Protein AF-A0A3B5QP78-F1 (afdb_monomer)

Structure (mmCIF, N/CA/C/O backbone):
data_AF-A0A3B5QP78-F1
#
_entry.id   AF-A0A3B5QP78-F1
#
loop_
_atom_site.group_PDB
_atom_site.id
_atom_site.type_symbol
_atom_site.label_atom_id
_atom_site.label_alt_id
_atom_site.label_comp_id
_atom_site.label_asym_id
_atom_site.label_entity_id
_atom_site.label_seq_id
_atom_site.pdbx_PDB_ins_code
_atom_site.Cartn_x
_atom_site.Cartn_y
_atom_site.Cartn_z
_atom_site.occupancy
_atom_site.B_iso_or_equiv
_atom_site.auth_seq_id
_atom_site.auth_comp_id
_atom_site.auth_asym_id
_atom_site.auth_atom_id
_atom_site.pdbx_PDB_model_num
ATOM 1 N N . GLY A 1 1 ? 15.811 27.101 -53.987 1.00 40.03 1 GLY A N 1
ATOM 2 C CA . GLY A 1 1 ? 16.918 26.247 -53.523 1.00 40.03 1 GLY A CA 1
ATOM 3 C C . GLY A 1 1 ? 16.370 25.206 -52.577 1.00 40.03 1 GLY A C 1
ATOM 4 O O . GLY A 1 1 ? 15.848 25.582 -51.540 1.00 40.03 1 GLY A O 1
ATOM 5 N N . LYS A 1 2 ? 16.426 23.925 -52.947 1.00 39.91 2 LYS A N 1
ATOM 6 C CA . LYS A 1 2 ? 16.170 22.815 -52.022 1.00 39.91 2 LYS A CA 1
ATOM 7 C C . LYS A 1 2 ? 17.527 22.421 -51.439 1.00 39.91 2 LYS A C 1
ATOM 9 O O . LYS A 1 2 ? 18.407 22.048 -52.212 1.00 39.91 2 LYS A O 1
ATOM 14 N N . ARG A 1 3 ? 17.731 22.567 -50.126 1.00 39.75 3 ARG A N 1
ATOM 15 C CA . ARG A 1 3 ? 18.916 22.001 -49.464 1.00 39.75 3 ARG A CA 1
ATOM 16 C C . ARG A 1 3 ? 18.783 20.479 -49.568 1.00 39.75 3 ARG A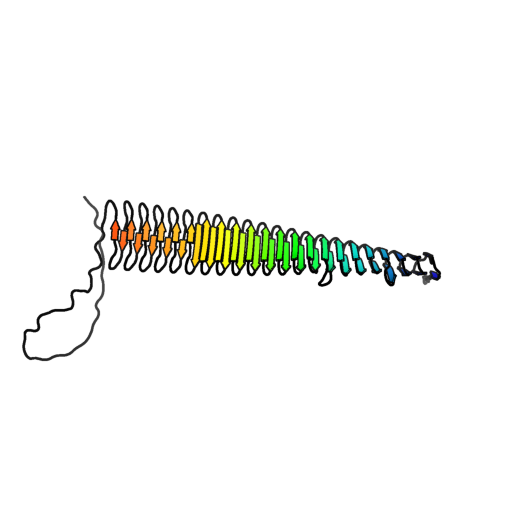 C 1
ATOM 18 O O . ARG A 1 3 ? 17.801 19.929 -49.084 1.00 39.75 3 ARG A O 1
ATOM 25 N N . ARG A 1 4 ? 19.699 19.823 -50.287 1.00 43.62 4 ARG A N 1
ATOM 26 C CA . ARG A 1 4 ? 19.844 18.365 -50.235 1.00 43.62 4 ARG A CA 1
ATOM 27 C C . ARG A 1 4 ? 20.640 18.067 -48.973 1.00 43.62 4 ARG A C 1
ATOM 29 O O . ARG A 1 4 ? 21.812 18.422 -48.917 1.00 43.62 4 ARG A O 1
ATOM 36 N N . THR A 1 5 ? 20.003 17.475 -47.974 1.00 42.06 5 THR A N 1
ATOM 37 C CA . THR A 1 5 ? 20.728 16.831 -46.879 1.00 42.06 5 THR A CA 1
ATOM 38 C C . THR A 1 5 ? 21.418 15.603 -47.474 1.00 42.06 5 THR A C 1
ATOM 40 O O . THR A 1 5 ? 20.754 14.758 -48.073 1.00 42.06 5 THR A O 1
ATOM 43 N N . ILE A 1 6 ? 22.749 15.565 -47.425 1.00 48.78 6 ILE A N 1
ATOM 44 C CA . ILE A 1 6 ? 23.546 14.392 -47.798 1.00 48.78 6 ILE A CA 1
ATOM 45 C C . ILE A 1 6 ? 23.700 13.581 -46.513 1.00 48.78 6 ILE A C 1
ATOM 47 O O . ILE A 1 6 ? 24.383 14.036 -45.601 1.00 48.78 6 ILE A O 1
ATOM 51 N N . PHE A 1 7 ? 23.053 12.421 -46.432 1.00 48.81 7 PHE A N 1
ATOM 52 C CA . PHE A 1 7 ? 23.310 11.446 -45.373 1.00 48.81 7 PHE A CA 1
ATOM 53 C C . PHE A 1 7 ? 24.585 10.683 -45.749 1.00 48.81 7 PHE A C 1
ATOM 55 O O . PHE A 1 7 ? 24.628 10.042 -46.802 1.00 48.81 7 PHE A O 1
ATOM 62 N N . ILE A 1 8 ? 25.654 10.827 -44.959 1.00 55.91 8 ILE A N 1
ATOM 63 C CA . ILE A 1 8 ? 26.902 10.080 -45.160 1.00 55.91 8 ILE A CA 1
ATOM 64 C C . ILE A 1 8 ? 26.922 8.921 -44.162 1.00 55.91 8 ILE A C 1
ATOM 66 O O . ILE A 1 8 ? 27.290 9.104 -43.002 1.00 55.91 8 ILE A O 1
ATOM 70 N N . TYR A 1 9 ? 26.530 7.740 -44.637 1.00 56.22 9 TYR A N 1
ATOM 71 C CA . TYR A 1 9 ? 26.600 6.487 -43.888 1.00 56.22 9 TYR A CA 1
ATOM 72 C C . TYR A 1 9 ? 28.054 6.023 -43.774 1.00 56.22 9 TYR A C 1
ATOM 74 O O . TYR A 1 9 ? 28.729 5.858 -44.793 1.00 56.22 9 TYR A O 1
ATOM 82 N N . HIS A 1 10 ? 28.529 5.801 -42.549 1.00 67.69 10 HIS A N 1
ATOM 83 C CA . HIS A 1 10 ? 29.855 5.237 -42.291 1.00 67.69 10 HIS A CA 1
ATOM 84 C C . HIS A 1 10 ? 29.685 3.899 -41.575 1.00 67.69 10 HIS A C 1
ATOM 86 O O . HIS A 1 10 ? 29.232 3.864 -40.435 1.00 67.69 10 HIS A O 1
ATOM 92 N N . SER A 1 11 ? 30.039 2.806 -42.255 1.00 68.19 11 SER A N 1
ATOM 93 C CA . SER A 1 11 ? 30.000 1.454 -41.695 1.00 68.19 11 SER A CA 1
ATOM 94 C C . SER A 1 11 ? 31.406 0.862 -41.636 1.00 68.19 11 SER A C 1
ATOM 96 O O . SER A 1 11 ? 32.162 0.994 -42.603 1.00 68.19 11 SER A O 1
ATOM 98 N N . SER A 1 12 ? 31.768 0.232 -40.516 1.00 71.44 12 SER A N 1
ATOM 99 C CA . SER A 1 12 ? 33.025 -0.509 -40.380 1.00 71.44 12 SER A CA 1
ATOM 100 C C . SER A 1 12 ? 32.789 -1.931 -39.875 1.00 71.44 12 SER A C 1
ATOM 102 O O . SER A 1 12 ? 31.994 -2.170 -38.970 1.00 71.44 12 SER A O 1
ATOM 104 N N . THR A 1 13 ? 33.494 -2.882 -40.489 1.00 63.72 13 THR A N 1
ATOM 105 C CA . THR A 1 13 ? 33.443 -4.307 -40.145 1.00 63.72 13 THR A CA 1
ATOM 106 C C . THR A 1 13 ? 34.856 -4.821 -39.890 1.00 63.72 13 THR A C 1
ATOM 108 O O . THR A 1 13 ? 35.711 -4.698 -40.771 1.00 63.72 13 THR A O 1
ATOM 111 N N . GLY A 1 14 ? 35.116 -5.405 -38.724 1.00 57.19 14 GLY A N 1
ATOM 112 C CA . GLY A 1 14 ? 36.434 -5.933 -38.355 1.00 57.19 14 GLY A CA 1
ATOM 113 C C . GLY A 1 14 ? 36.537 -6.197 -36.857 1.00 57.19 14 GLY A C 1
ATOM 114 O O . GLY A 1 14 ? 35.663 -5.771 -36.118 1.00 57.19 14 GLY A O 1
ATOM 115 N N . ASN A 1 15 ? 37.587 -6.890 -36.406 1.00 63.31 15 ASN A N 1
ATOM 116 C CA . ASN A 1 15 ? 37.728 -7.277 -34.995 1.00 63.31 15 ASN A CA 1
ATOM 117 C C . ASN A 1 15 ? 37.599 -6.075 -34.034 1.00 63.31 15 ASN A C 1
ATOM 119 O O . ASN A 1 15 ? 36.910 -6.197 -33.032 1.00 63.31 15 ASN A O 1
ATOM 123 N N . ASP A 1 16 ? 38.121 -4.910 -34.440 1.00 70.00 16 ASP A N 1
ATOM 124 C CA . ASP A 1 16 ? 38.108 -3.655 -33.672 1.00 70.00 16 ASP A CA 1
ATOM 125 C C . ASP A 1 16 ? 37.410 -2.542 -34.494 1.00 70.00 16 ASP A C 1
ATOM 127 O O . ASP A 1 16 ? 37.963 -1.473 -34.777 1.00 70.00 16 ASP A O 1
ATOM 131 N N . GLY A 1 17 ? 36.225 -2.844 -35.037 1.00 63.88 17 GLY A N 1
ATOM 132 C CA . GLY A 1 17 ? 35.497 -1.942 -35.931 1.00 63.88 17 GLY A CA 1
ATOM 133 C C . GLY A 1 17 ? 35.077 -0.639 -35.240 1.00 63.88 17 GLY A C 1
ATOM 134 O O . GLY A 1 17 ? 34.250 -0.659 -34.337 1.00 63.88 17 GLY A O 1
ATOM 135 N N . SER A 1 18 ? 35.585 0.509 -35.704 1.00 74.44 18 SER A N 1
ATOM 136 C CA . SER A 1 18 ? 35.134 1.841 -35.267 1.00 74.44 18 SER A CA 1
ATOM 137 C C . SER A 1 18 ? 34.486 2.619 -36.414 1.00 74.44 18 SER A C 1
ATOM 139 O O . SER A 1 18 ? 35.007 2.616 -37.532 1.00 74.44 18 SER A O 1
ATOM 141 N N . SER A 1 19 ? 33.339 3.257 -36.179 1.00 74.88 19 SER A N 1
ATOM 142 C CA . SER A 1 19 ? 32.654 4.103 -37.165 1.00 74.88 19 SER A CA 1
ATOM 143 C C . SER A 1 19 ? 32.319 5.471 -36.572 1.00 74.88 19 SER A C 1
ATOM 145 O O . SER A 1 19 ? 31.668 5.551 -35.532 1.00 74.88 19 SER A O 1
ATOM 147 N N . THR A 1 20 ? 32.711 6.546 -37.255 1.00 72.38 20 THR A N 1
ATOM 148 C CA . THR A 1 20 ? 32.370 7.929 -36.891 1.00 72.38 20 THR A CA 1
ATOM 149 C C . THR A 1 20 ? 31.592 8.583 -38.031 1.00 72.38 20 THR A C 1
ATOM 151 O O . THR A 1 20 ? 32.047 8.599 -39.173 1.00 72.38 20 THR A O 1
ATOM 154 N N . GLY A 1 21 ? 30.399 9.103 -37.751 1.00 62.41 21 GLY A N 1
ATOM 155 C CA . GLY A 1 21 ? 29.532 9.701 -38.770 1.00 62.41 21 GLY A CA 1
ATOM 156 C C . GLY A 1 21 ? 28.142 10.001 -38.225 1.00 62.41 21 GLY A C 1
ATOM 157 O O . GLY A 1 21 ? 27.799 9.515 -37.162 1.00 62.41 21 GLY A O 1
ATOM 158 N N . ASN A 1 22 ? 27.337 10.803 -38.931 1.00 69.25 22 ASN A N 1
ATOM 159 C CA . ASN A 1 22 ? 25.988 11.140 -38.458 1.00 69.25 22 ASN A CA 1
ATOM 160 C C . ASN A 1 22 ? 25.137 9.878 -38.219 1.00 69.25 22 ASN A C 1
ATOM 162 O O . ASN A 1 22 ? 24.454 9.818 -37.206 1.00 69.25 22 ASN A O 1
ATOM 166 N N . ASP A 1 23 ? 25.306 8.871 -39.086 1.00 74.44 23 ASP A N 1
ATOM 167 C CA . ASP A 1 23 ? 24.673 7.552 -39.009 1.00 74.44 23 ASP A CA 1
ATOM 168 C C . ASP A 1 23 ? 25.810 6.500 -39.030 1.00 74.44 23 ASP A C 1
ATOM 170 O O . ASP A 1 23 ? 26.213 5.999 -40.090 1.00 74.44 23 ASP A O 1
ATOM 174 N N . GLY A 1 24 ? 26.447 6.288 -37.876 1.00 69.25 24 GLY A N 1
ATOM 175 C CA . GLY A 1 24 ? 27.631 5.434 -37.730 1.00 69.25 24 GLY A CA 1
ATOM 176 C C . GLY A 1 24 ? 27.249 4.015 -37.316 1.00 69.25 24 GLY A C 1
ATOM 177 O O . GLY A 1 24 ? 26.581 3.848 -36.301 1.00 69.25 24 GLY A O 1
ATOM 178 N N . SER A 1 25 ? 27.687 2.997 -38.063 1.00 76.25 25 SER A N 1
ATOM 179 C CA . SER A 1 25 ? 27.471 1.587 -37.710 1.00 76.25 25 SER A CA 1
ATOM 180 C C . SER A 1 25 ? 28.781 0.801 -37.642 1.00 76.25 25 SER A C 1
ATOM 182 O O . SER A 1 25 ? 29.560 0.792 -38.596 1.00 76.25 25 SER A O 1
ATOM 184 N N . SER A 1 26 ? 29.016 0.100 -36.536 1.00 76.06 26 SER A N 1
ATOM 185 C CA . SER A 1 26 ? 30.202 -0.744 -36.355 1.00 76.06 26 SER A CA 1
ATOM 186 C C . SER A 1 26 ? 29.816 -2.184 -36.035 1.00 76.06 26 SER A C 1
ATOM 188 O O . SER A 1 26 ? 28.921 -2.433 -35.230 1.00 76.06 26 SER A O 1
ATOM 190 N N . THR A 1 27 ? 30.477 -3.141 -36.688 1.00 74.00 27 THR A N 1
ATOM 191 C CA . THR A 1 27 ? 30.303 -4.578 -36.433 1.00 74.00 27 THR A CA 1
ATOM 192 C C . THR A 1 27 ? 31.663 -5.234 -36.209 1.00 74.00 27 THR A C 1
ATOM 194 O O . THR A 1 27 ? 32.515 -5.219 -37.101 1.00 74.00 27 THR A O 1
ATOM 197 N N . GLY A 1 28 ? 31.892 -5.808 -35.031 1.00 63.62 28 GLY A N 1
ATOM 198 C CA . GLY A 1 28 ? 33.213 -6.312 -34.645 1.00 63.62 28 GLY A CA 1
ATOM 199 C C . GLY A 1 28 ? 33.219 -7.063 -33.326 1.00 63.62 28 GLY A C 1
ATOM 200 O O . GLY A 1 28 ? 32.178 -7.171 -32.705 1.00 63.62 28 GLY A O 1
ATOM 201 N N . ASN A 1 29 ? 34.366 -7.580 -32.886 1.00 67.56 29 ASN A N 1
ATOM 202 C CA . ASN A 1 29 ? 34.470 -8.083 -31.514 1.00 67.56 29 ASN A CA 1
ATOM 203 C C . ASN A 1 29 ? 34.361 -6.900 -30.538 1.00 67.56 29 ASN A C 1
ATOM 205 O O . ASN A 1 29 ? 33.521 -6.948 -29.651 1.00 67.56 29 ASN A O 1
ATOM 209 N N . ASP A 1 30 ? 35.078 -5.807 -30.822 1.00 71.44 30 ASP A N 1
ATOM 210 C CA . ASP A 1 30 ? 35.073 -4.555 -30.056 1.00 71.44 30 ASP A CA 1
ATOM 211 C C . ASP A 1 30 ? 34.477 -3.430 -30.927 1.00 71.44 30 ASP A C 1
ATOM 213 O O . ASP A 1 30 ? 35.181 -2.577 -31.479 1.00 71.44 30 ASP A O 1
ATOM 217 N N . GLY A 1 31 ? 33.164 -3.486 -31.162 1.00 69.94 31 GLY A N 1
ATOM 218 C CA . GLY A 1 31 ? 32.466 -2.546 -32.042 1.00 69.94 31 GLY A CA 1
ATOM 219 C C . GLY A 1 31 ? 32.224 -1.195 -31.365 1.00 69.94 31 GLY A C 1
ATOM 220 O O . GLY A 1 31 ? 31.542 -1.136 -30.343 1.00 69.94 31 GLY A O 1
ATOM 221 N N . SER A 1 32 ? 32.710 -0.092 -31.946 1.00 77.31 32 SER A N 1
ATOM 222 C CA . SER A 1 32 ? 32.445 1.267 -31.453 1.00 77.31 32 SER A CA 1
ATOM 223 C C . SER A 1 32 ? 31.857 2.197 -32.519 1.00 77.31 32 SER A C 1
ATOM 225 O O . SER A 1 32 ? 32.469 2.454 -33.559 1.00 77.31 32 SER A O 1
ATOM 227 N N . SER A 1 33 ? 30.686 2.776 -32.250 1.00 76.94 33 SER A N 1
ATOM 228 C CA . SER A 1 33 ? 30.060 3.770 -33.130 1.00 76.94 33 SER A CA 1
ATOM 229 C C . SER A 1 33 ? 29.860 5.108 -32.424 1.00 76.94 33 SER A C 1
ATOM 231 O O . SER A 1 33 ? 29.250 5.157 -31.356 1.00 76.94 33 SER A O 1
ATOM 233 N N . THR A 1 34 ? 30.296 6.203 -33.047 1.00 74.81 34 THR A N 1
ATOM 234 C CA . THR A 1 34 ? 30.027 7.570 -32.578 1.00 74.81 34 THR A CA 1
ATOM 235 C C . THR A 1 34 ? 29.300 8.362 -33.661 1.00 74.81 34 THR A C 1
ATOM 237 O O . THR A 1 34 ? 29.821 8.520 -34.770 1.00 74.81 34 THR A O 1
ATOM 240 N N . GLY A 1 35 ? 28.112 8.878 -33.353 1.00 67.38 35 GLY A N 1
ATOM 241 C CA . GLY A 1 35 ? 27.267 9.547 -34.340 1.00 67.38 35 GLY A CA 1
ATOM 242 C C . GLY A 1 35 ? 26.057 10.247 -33.752 1.00 67.38 35 GLY A C 1
ATOM 243 O O . GLY A 1 35 ? 25.909 10.284 -32.544 1.00 67.38 35 GLY A O 1
ATOM 244 N N . ASN A 1 36 ? 25.196 10.827 -34.585 1.00 71.38 36 ASN A N 1
ATOM 245 C CA . ASN A 1 36 ? 23.891 11.285 -34.106 1.00 71.38 36 ASN A CA 1
ATOM 246 C C . ASN A 1 36 ? 22.982 10.062 -33.888 1.00 71.38 36 ASN A C 1
ATOM 248 O O . ASN A 1 36 ? 22.375 9.963 -32.830 1.00 71.38 36 ASN A O 1
ATOM 252 N N . ASP A 1 37 ? 23.052 9.098 -34.813 1.00 74.94 37 ASP A N 1
ATOM 253 C CA . ASP A 1 37 ? 22.422 7.778 -34.752 1.00 74.94 37 ASP A CA 1
ATOM 254 C C . ASP A 1 37 ? 23.548 6.721 -34.790 1.00 74.94 37 ASP A C 1
ATOM 256 O O . ASP A 1 37 ? 24.054 6.348 -35.854 1.00 74.94 37 ASP A O 1
ATOM 260 N N . GLY A 1 38 ? 24.043 6.320 -33.618 1.00 72.94 38 GLY A N 1
ATOM 261 C CA . GLY A 1 38 ? 25.174 5.396 -33.484 1.00 72.94 38 GLY A CA 1
ATOM 262 C C . GLY A 1 38 ? 24.702 3.978 -33.181 1.00 72.94 38 GLY A C 1
ATOM 263 O O . GLY A 1 38 ? 23.996 3.780 -32.197 1.00 72.94 38 GLY A O 1
ATOM 264 N N . SER A 1 39 ? 25.115 2.986 -33.974 1.00 78.00 39 SER A N 1
ATOM 265 C CA . SER A 1 39 ? 24.838 1.571 -33.706 1.00 78.00 39 SER A CA 1
ATOM 266 C C . SER A 1 39 ? 26.108 0.718 -33.677 1.00 78.00 39 SER A C 1
ATOM 268 O O . SER A 1 39 ? 26.883 0.695 -34.639 1.00 78.00 39 SER A O 1
ATOM 270 N N . SER A 1 40 ? 26.316 -0.025 -32.593 1.00 76.38 40 SER A N 1
ATOM 271 C CA . SER A 1 40 ? 27.395 -1.005 -32.488 1.00 76.38 40 SER A CA 1
ATOM 272 C C . SER A 1 40 ? 26.852 -2.398 -32.194 1.00 76.38 40 SER A C 1
ATOM 274 O O . SER A 1 40 ? 25.981 -2.596 -31.350 1.00 76.38 40 SER A O 1
ATOM 276 N N . THR A 1 41 ? 27.371 -3.392 -32.906 1.00 74.38 41 THR A N 1
ATOM 277 C CA . THR A 1 41 ? 27.059 -4.801 -32.653 1.00 74.38 41 THR A CA 1
ATOM 278 C C . THR A 1 41 ? 28.360 -5.571 -32.553 1.00 74.38 41 THR A C 1
ATOM 280 O O . THR A 1 41 ? 29.169 -5.552 -33.484 1.00 74.38 41 THR A O 1
ATOM 283 N N . GLY A 1 42 ? 28.568 -6.252 -31.435 1.00 63.53 42 GLY A N 1
ATOM 284 C CA . GLY A 1 42 ? 29.797 -6.990 -31.221 1.00 63.53 42 GLY A CA 1
ATOM 285 C C . GLY A 1 42 ? 29.773 -7.913 -30.027 1.00 63.53 42 GLY A C 1
ATOM 286 O O . GLY A 1 42 ? 28.709 -8.215 -29.499 1.00 63.53 42 GLY A O 1
ATOM 287 N N . ASN A 1 43 ? 30.951 -8.384 -29.633 1.00 67.12 43 ASN A N 1
ATOM 288 C CA . ASN A 1 43 ? 31.114 -8.982 -28.317 1.00 67.12 43 ASN A CA 1
ATOM 289 C C . ASN A 1 43 ? 31.017 -7.855 -27.279 1.00 67.12 43 ASN A C 1
ATOM 291 O O . ASN A 1 43 ? 30.063 -7.848 -26.514 1.00 67.12 43 ASN A O 1
ATOM 295 N N . ASP A 1 44 ? 31.877 -6.838 -27.381 1.00 67.81 44 ASP A N 1
ATOM 296 C CA . ASP A 1 44 ? 31.842 -5.617 -26.571 1.00 67.81 44 ASP A CA 1
ATOM 297 C C . ASP A 1 44 ? 31.361 -4.442 -27.441 1.00 67.81 44 ASP A C 1
ATOM 299 O O . ASP A 1 44 ? 32.118 -3.827 -28.201 1.00 67.81 44 ASP A O 1
ATOM 303 N N . GLY A 1 45 ? 30.059 -4.159 -27.392 1.00 71.56 45 GLY A N 1
ATOM 304 C CA . GLY A 1 45 ? 29.435 -3.112 -28.203 1.00 71.56 45 GLY A CA 1
ATOM 305 C C . GLY A 1 45 ? 29.370 -1.774 -27.466 1.00 71.56 45 GLY A C 1
ATOM 306 O O . GLY A 1 45 ? 28.722 -1.678 -26.428 1.00 71.56 45 GLY A O 1
ATOM 307 N N . SER A 1 46 ? 29.948 -0.703 -28.025 1.00 78.94 46 SER A N 1
ATOM 308 C CA . SER A 1 46 ? 29.812 0.665 -27.493 1.00 78.94 46 SER A CA 1
ATOM 309 C C . SER A 1 46 ? 29.243 1.654 -28.513 1.00 78.94 46 SER A C 1
ATOM 311 O O . SER A 1 46 ? 29.803 1.840 -29.594 1.00 78.94 46 SER A O 1
ATOM 313 N N . SER A 1 47 ? 28.131 2.310 -28.188 1.00 77.81 47 SER A N 1
ATOM 314 C CA . SER A 1 47 ? 27.524 3.335 -29.044 1.00 77.81 47 SER A CA 1
ATOM 315 C C . SER A 1 47 ? 27.411 4.663 -28.303 1.00 77.81 47 SER A C 1
ATOM 317 O O . SER A 1 47 ? 26.866 4.711 -27.202 1.00 77.81 47 SER A O 1
ATOM 319 N N . THR A 1 48 ? 27.889 5.753 -28.901 1.00 76.56 48 THR A N 1
ATOM 320 C CA . THR A 1 48 ? 27.736 7.113 -28.364 1.00 76.56 48 THR A CA 1
ATOM 321 C C . THR A 1 48 ? 27.028 7.999 -29.382 1.00 76.56 48 THR A C 1
ATOM 323 O O . THR A 1 48 ? 27.526 8.157 -30.499 1.00 76.56 48 THR A O 1
ATOM 326 N N . GLY A 1 49 ? 25.896 8.599 -29.019 1.00 71.00 49 GLY A N 1
ATOM 327 C CA . GLY A 1 49 ? 25.170 9.471 -29.938 1.00 71.00 49 GLY A CA 1
ATOM 328 C C . GLY A 1 49 ? 23.950 10.168 -29.368 1.00 71.00 49 GLY A C 1
ATOM 329 O O . GLY A 1 49 ? 23.797 10.229 -28.162 1.00 71.00 49 GLY A O 1
ATOM 330 N N . ASN A 1 50 ? 23.099 10.748 -30.211 1.00 73.44 50 ASN A N 1
ATOM 331 C CA . ASN A 1 50 ? 21.804 11.258 -29.759 1.00 73.44 50 ASN A CA 1
ATOM 332 C C . ASN A 1 50 ? 20.820 10.086 -29.600 1.00 73.44 50 ASN A C 1
ATOM 334 O O . ASN A 1 50 ? 20.188 9.984 -28.557 1.00 73.44 50 ASN A O 1
ATOM 338 N N . ASP A 1 51 ? 20.826 9.162 -30.565 1.00 76.31 51 ASP A N 1
ATOM 339 C CA . ASP A 1 51 ? 20.189 7.844 -30.521 1.00 76.31 51 ASP A CA 1
ATOM 340 C C . ASP A 1 51 ? 21.297 6.773 -30.593 1.00 76.31 51 ASP A C 1
ATOM 342 O O . ASP A 1 51 ? 21.854 6.491 -31.657 1.00 76.31 51 ASP A O 1
ATOM 346 N N . GLY A 1 52 ? 21.698 6.230 -29.442 1.00 75.56 52 GLY A N 1
ATOM 347 C CA . GLY A 1 52 ? 22.761 5.226 -29.336 1.00 75.56 52 GLY A CA 1
ATOM 348 C C . GLY A 1 52 ? 22.186 3.833 -29.097 1.00 75.56 52 GLY A C 1
ATOM 349 O O . GLY A 1 52 ? 21.446 3.648 -28.137 1.00 75.56 52 GLY A O 1
ATOM 350 N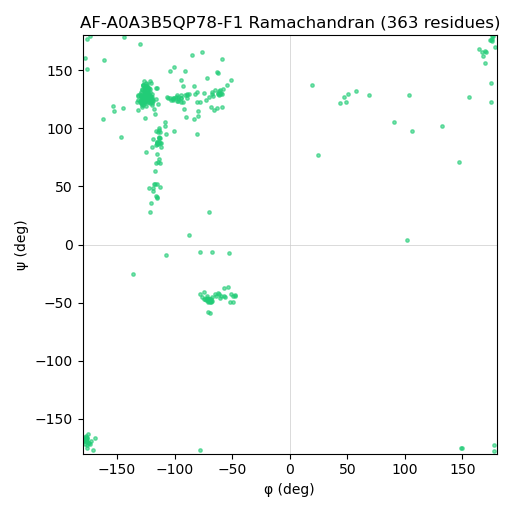 N . SER A 1 53 ? 22.540 2.848 -29.924 1.00 78.44 53 SER A N 1
ATOM 351 C CA . SER A 1 53 ? 22.167 1.444 -29.725 1.00 78.44 53 SER A CA 1
ATOM 352 C C . SER A 1 53 ? 23.387 0.523 -29.731 1.00 78.44 53 SER A C 1
ATOM 354 O O . SER A 1 53 ? 24.126 0.477 -30.716 1.00 78.44 53 SER A O 1
ATOM 356 N N . SER A 1 54 ? 23.579 -0.242 -28.659 1.00 77.69 54 SER A N 1
ATOM 357 C CA . SER A 1 54 ? 24.633 -1.251 -28.565 1.00 77.69 54 SER A CA 1
ATOM 358 C C . SER A 1 54 ? 24.069 -2.646 -28.301 1.00 77.69 54 SER A C 1
ATOM 360 O O . SER A 1 54 ? 23.123 -2.834 -27.535 1.00 77.69 54 SER A O 1
ATOM 362 N N . THR A 1 55 ? 24.651 -3.653 -28.950 1.00 77.19 55 THR A N 1
ATOM 363 C CA . THR A 1 55 ? 24.310 -5.066 -28.737 1.00 77.19 55 THR A CA 1
ATOM 364 C C . THR A 1 55 ? 25.583 -5.889 -28.544 1.00 77.19 55 THR A C 1
ATOM 366 O O . THR A 1 55 ? 26.387 -5.985 -29.473 1.00 77.19 55 THR A O 1
ATOM 369 N N . GLY A 1 56 ? 25.746 -6.463 -27.351 1.00 70.19 56 GLY A N 1
ATOM 370 C CA . GLY A 1 56 ? 26.728 -7.489 -26.998 1.00 70.19 56 GLY A CA 1
ATOM 371 C C . GLY A 1 56 ? 26.138 -8.896 -27.168 1.00 70.19 56 GLY A C 1
ATOM 372 O O . GLY A 1 56 ? 24.992 -9.135 -26.784 1.00 70.19 56 GLY A O 1
ATOM 373 N N . ASN A 1 57 ? 26.889 -9.832 -27.755 1.00 61.22 57 ASN A N 1
ATOM 374 C CA . ASN A 1 57 ? 26.482 -11.239 -27.908 1.00 61.22 57 ASN A CA 1
ATOM 375 C C . ASN A 1 57 ? 27.128 -12.159 -26.851 1.00 61.22 57 ASN A C 1
ATOM 377 O O . ASN A 1 57 ? 28.225 -11.881 -26.381 1.00 61.22 57 ASN A O 1
ATOM 381 N N . ASP A 1 58 ? 26.448 -13.273 -26.530 1.00 49.22 58 ASP A N 1
ATOM 382 C CA . ASP A 1 58 ? 26.903 -14.446 -25.750 1.00 49.22 58 ASP A CA 1
ATOM 383 C C . ASP A 1 58 ? 28.069 -14.204 -24.763 1.00 49.22 58 ASP A C 1
ATOM 385 O O . ASP A 1 58 ? 29.201 -14.632 -24.993 1.00 49.22 58 ASP A O 1
ATOM 389 N N . GLY A 1 59 ? 27.752 -13.591 -23.614 1.00 52.75 59 GLY A N 1
ATOM 390 C CA . GLY A 1 59 ? 28.650 -13.486 -22.454 1.00 52.75 59 GLY A CA 1
ATOM 391 C C . GLY A 1 59 ? 29.356 -12.142 -22.257 1.00 52.75 59 GLY A C 1
ATOM 392 O O . GLY A 1 59 ? 30.154 -12.049 -21.329 1.00 52.75 59 GLY A O 1
ATOM 393 N N . ASN A 1 60 ? 29.057 -11.131 -23.080 1.00 64.50 60 ASN A N 1
ATOM 394 C CA . ASN A 1 60 ? 29.780 -9.857 -23.102 1.00 64.50 60 ASN A CA 1
ATOM 395 C C . ASN A 1 60 ? 28.872 -8.603 -23.029 1.00 64.50 60 ASN A C 1
ATOM 397 O O . ASN A 1 60 ? 27.639 -8.700 -23.093 1.00 64.50 60 ASN A O 1
ATOM 401 N N . ASP A 1 61 ? 29.497 -7.428 -22.889 1.00 73.56 61 ASP A N 1
ATOM 402 C CA . ASP A 1 61 ? 28.880 -6.185 -22.410 1.00 73.56 61 ASP A CA 1
ATOM 403 C C . ASP A 1 61 ? 28.373 -5.288 -23.551 1.00 73.56 61 ASP A C 1
ATOM 405 O O . ASP A 1 61 ? 29.012 -5.109 -24.592 1.00 73.56 61 ASP A O 1
ATOM 409 N N . GLY A 1 62 ? 27.219 -4.654 -23.336 1.00 75.81 62 GLY A N 1
ATOM 410 C CA . GLY A 1 62 ? 26.680 -3.635 -24.237 1.00 75.81 62 GLY A CA 1
ATOM 411 C C . GLY A 1 62 ? 26.615 -2.289 -23.528 1.00 75.81 62 GLY A C 1
ATOM 412 O O . GLY A 1 62 ? 25.969 -2.185 -22.494 1.00 75.81 62 GLY A O 1
ATOM 413 N N . SER A 1 63 ? 27.222 -1.232 -24.078 1.00 81.06 63 SER A N 1
ATOM 414 C CA . SER A 1 63 ? 27.162 0.122 -23.503 1.00 81.06 63 SER A CA 1
ATOM 415 C C . SER A 1 63 ? 26.665 1.171 -24.498 1.00 81.06 63 SER A C 1
ATOM 417 O O . SER A 1 63 ? 27.232 1.340 -25.577 1.00 81.06 63 SER A O 1
ATOM 419 N N . SER A 1 64 ? 25.604 1.894 -24.148 1.00 80.12 64 SER A N 1
ATOM 420 C CA . SER A 1 64 ? 25.043 2.967 -24.972 1.00 80.12 64 SER A CA 1
ATOM 421 C C . SER A 1 64 ? 24.985 4.277 -24.191 1.00 80.12 64 SER A C 1
ATOM 423 O O . SER A 1 64 ? 24.399 4.324 -23.111 1.00 80.12 64 SER A O 1
ATOM 425 N N . THR A 1 65 ? 25.552 5.352 -24.735 1.00 78.50 65 THR A N 1
ATOM 426 C CA . THR A 1 65 ? 25.442 6.706 -24.170 1.00 78.50 65 THR A CA 1
ATOM 427 C C . THR A 1 65 ? 24.782 7.633 -25.182 1.00 78.50 65 THR A C 1
ATOM 429 O O . THR A 1 65 ? 25.304 7.805 -26.283 1.00 78.50 65 THR A O 1
ATOM 432 N N . GLY A 1 66 ? 23.660 8.250 -24.827 1.00 72.19 66 GLY A N 1
ATOM 433 C CA . GLY A 1 66 ? 22.977 9.182 -25.716 1.00 72.19 66 GLY A CA 1
ATOM 434 C C . GLY A 1 66 ? 21.667 9.715 -25.184 1.00 72.19 66 GLY A C 1
ATOM 435 O O . GLY A 1 66 ? 21.257 9.315 -24.115 1.00 72.19 66 GLY A O 1
ATOM 436 N N . ASN A 1 67 ? 20.998 10.621 -25.894 1.00 74.31 67 ASN A N 1
ATOM 437 C CA . ASN A 1 67 ? 19.706 11.140 -25.438 1.00 74.31 67 ASN A CA 1
ATOM 438 C C . ASN A 1 67 ? 18.670 10.000 -25.330 1.00 74.31 67 ASN A C 1
ATOM 440 O O . ASN A 1 67 ? 18.016 9.899 -24.300 1.00 74.31 67 ASN A O 1
ATOM 444 N N . ASN A 1 68 ? 18.650 9.097 -26.318 1.00 79.25 68 ASN A N 1
ATOM 445 C CA . ASN A 1 68 ? 18.016 7.779 -26.266 1.00 79.25 68 ASN A CA 1
ATOM 446 C C . ASN A 1 68 ? 19.100 6.696 -26.338 1.00 79.25 68 ASN A C 1
ATOM 448 O O . ASN A 1 68 ? 19.630 6.407 -27.413 1.00 79.25 68 ASN A O 1
ATOM 452 N N . GLY A 1 69 ? 19.467 6.120 -25.196 1.00 78.38 69 GLY A N 1
ATOM 453 C CA . GLY A 1 69 ? 20.460 5.047 -25.121 1.00 78.38 69 GLY A CA 1
ATOM 454 C C . GLY A 1 69 ? 19.779 3.692 -24.975 1.00 78.38 69 GLY A C 1
ATOM 455 O O . GLY A 1 69 ? 19.025 3.504 -24.029 1.00 78.38 69 GLY A O 1
ATOM 456 N N . SER A 1 70 ? 20.053 2.738 -25.863 1.00 81.94 70 SER A N 1
ATOM 457 C CA . SER A 1 70 ? 19.601 1.351 -25.732 1.00 81.94 70 SER A CA 1
ATOM 458 C C . SER A 1 70 ? 20.781 0.384 -25.752 1.00 81.94 70 SER A C 1
ATOM 460 O O . SER A 1 70 ? 21.559 0.365 -26.704 1.00 81.94 70 SER A O 1
ATOM 462 N N . SER A 1 71 ? 20.898 -0.443 -24.719 1.00 81.19 71 SER A N 1
ATOM 463 C CA . SER A 1 71 ? 21.941 -1.461 -24.608 1.00 81.19 71 SER A CA 1
ATOM 464 C C . SER A 1 71 ? 21.330 -2.842 -24.402 1.00 81.19 71 SER A C 1
ATOM 466 O O . SER A 1 71 ? 20.381 -3.017 -23.636 1.00 81.19 71 SER A O 1
ATOM 468 N N . THR A 1 72 ? 21.858 -3.841 -25.101 1.00 80.31 72 THR A N 1
ATOM 469 C CA . THR A 1 72 ? 21.524 -5.254 -24.889 1.00 80.31 72 THR A CA 1
ATOM 470 C C . THR A 1 72 ? 22.816 -6.051 -24.740 1.00 80.31 72 THR A C 1
ATOM 472 O O . THR A 1 72 ? 23.709 -5.873 -25.560 1.00 80.31 72 THR A O 1
ATOM 475 N N . GLY A 1 73 ? 22.948 -6.900 -23.722 1.00 72.06 73 GLY A N 1
ATOM 476 C CA . GLY A 1 73 ? 24.170 -7.684 -23.473 1.00 72.06 73 GLY A CA 1
ATOM 477 C C . GLY A 1 73 ? 24.069 -8.533 -22.207 1.00 72.06 73 GLY A C 1
ATOM 478 O O . GLY A 1 73 ? 22.998 -8.609 -21.618 1.00 72.06 73 GLY A O 1
ATOM 479 N N . ASN A 1 74 ? 25.153 -9.180 -21.771 1.00 75.56 74 ASN A N 1
ATOM 480 C CA . ASN A 1 74 ? 25.178 -9.804 -20.444 1.00 75.56 74 ASN A CA 1
ATOM 481 C C . ASN A 1 74 ? 25.149 -8.719 -19.358 1.00 75.56 74 ASN A C 1
ATOM 483 O O . ASN A 1 74 ? 24.243 -8.751 -18.529 1.00 75.56 74 ASN A O 1
ATOM 487 N N . ASP A 1 75 ? 26.023 -7.713 -19.477 1.00 77.12 75 ASP A N 1
ATOM 488 C CA . ASP A 1 75 ? 26.049 -6.523 -18.622 1.00 77.12 75 ASP A CA 1
ATOM 489 C C . ASP A 1 75 ? 25.646 -5.309 -19.484 1.00 77.12 75 ASP A C 1
ATOM 491 O O . ASP A 1 75 ? 26.466 -4.626 -20.107 1.00 77.12 75 ASP A O 1
ATOM 495 N N . GLY A 1 76 ? 24.336 -5.100 -19.638 1.00 77.88 76 GLY A N 1
ATOM 496 C CA . GLY A 1 76 ? 23.793 -4.014 -20.459 1.00 77.88 76 GLY A CA 1
ATOM 497 C C . GLY A 1 76 ? 23.809 -2.693 -19.692 1.00 77.88 76 GLY A C 1
ATOM 498 O O . GLY A 1 76 ? 23.188 -2.599 -18.640 1.00 77.88 76 GLY A O 1
ATOM 499 N N . SER A 1 77 ? 24.462 -1.653 -20.211 1.00 81.94 77 SER A N 1
ATOM 500 C CA . SER A 1 77 ? 24.502 -0.319 -19.604 1.00 81.94 77 SER A CA 1
ATOM 501 C C . SER A 1 77 ? 24.041 0.782 -20.560 1.00 81.94 77 SER A C 1
ATOM 503 O O . SER A 1 77 ? 24.666 1.043 -21.589 1.00 81.94 77 SER A O 1
ATOM 505 N N . SER A 1 78 ? 22.975 1.497 -20.200 1.00 82.69 78 SER A N 1
ATOM 506 C CA . SER A 1 78 ? 22.474 2.645 -20.962 1.00 82.69 78 SER A CA 1
ATOM 507 C C . SER A 1 78 ? 22.483 3.923 -20.129 1.00 82.69 78 SER A C 1
ATOM 509 O O . SER A 1 78 ? 21.886 3.958 -19.055 1.00 82.69 78 SER A O 1
ATOM 511 N N . THR A 1 79 ? 23.102 4.989 -20.636 1.00 81.75 79 THR A N 1
ATOM 512 C CA . THR A 1 79 ? 23.067 6.327 -20.025 1.00 81.75 79 THR A CA 1
ATOM 513 C C . THR A 1 79 ? 22.437 7.326 -20.990 1.00 81.75 79 THR A C 1
ATOM 515 O O . THR A 1 79 ? 22.935 7.475 -22.108 1.00 81.75 79 THR A O 1
ATOM 518 N N . GLY A 1 80 ? 21.377 8.023 -20.576 1.00 75.88 80 GLY A N 1
ATOM 519 C CA . GLY A 1 80 ? 20.672 8.959 -21.450 1.00 75.88 80 GLY A CA 1
ATOM 520 C C . GLY A 1 80 ? 19.564 9.777 -20.816 1.00 75.88 80 GLY A C 1
ATOM 521 O O . GLY A 1 80 ? 19.433 9.762 -19.609 1.00 75.88 80 GLY A O 1
ATOM 522 N N . ASN A 1 81 ? 18.773 10.509 -21.602 1.00 76.56 81 ASN A N 1
ATOM 523 C CA . ASN A 1 81 ? 17.486 11.004 -21.101 1.00 76.56 81 ASN A CA 1
ATOM 524 C C . ASN A 1 81 ? 16.512 9.825 -21.000 1.00 76.56 81 ASN A C 1
ATOM 526 O O . ASN A 1 81 ? 15.970 9.612 -19.923 1.00 76.56 81 ASN A O 1
ATOM 530 N N . ASP A 1 82 ? 16.423 9.016 -22.060 1.00 81.75 82 ASP A N 1
ATOM 531 C CA . ASP A 1 82 ? 15.633 7.786 -22.119 1.00 81.75 82 ASP A CA 1
ATOM 532 C C . ASP A 1 82 ? 16.615 6.607 -22.241 1.00 81.75 82 ASP A C 1
ATOM 534 O O . ASP A 1 82 ? 17.095 6.263 -23.328 1.00 81.75 82 ASP A O 1
ATOM 538 N N . GLY A 1 83 ? 17.014 6.040 -21.102 1.00 81.19 83 GLY A N 1
ATOM 539 C CA . GLY A 1 83 ? 17.988 4.948 -21.042 1.00 81.19 83 GLY A CA 1
ATOM 540 C C . GLY A 1 83 ? 17.287 3.599 -20.920 1.00 81.19 83 GLY A C 1
ATOM 541 O O . GLY A 1 83 ? 16.551 3.392 -19.964 1.00 81.19 83 GLY A O 1
ATOM 542 N N . SER A 1 84 ? 17.538 2.662 -21.832 1.00 83.75 84 SER A N 1
ATOM 543 C CA . SER A 1 84 ? 17.035 1.288 -21.762 1.00 83.75 84 SER A CA 1
ATOM 544 C C . SER A 1 84 ? 18.166 0.259 -21.793 1.00 83.75 84 SER A C 1
ATOM 546 O O . SER A 1 84 ? 18.977 0.226 -22.720 1.00 83.75 84 SER A O 1
ATOM 548 N N . SER A 1 85 ? 18.206 -0.621 -20.797 1.00 82.44 85 SER A N 1
ATOM 549 C CA . SER A 1 85 ? 19.172 -1.719 -20.716 1.00 82.44 85 SER A CA 1
ATOM 550 C C . SER A 1 85 ? 18.459 -3.061 -20.598 1.00 82.44 85 SER A C 1
ATOM 552 O O . SER A 1 85 ? 17.498 -3.209 -19.843 1.00 82.44 85 SER A O 1
ATOM 554 N N . THR A 1 86 ? 18.904 -4.048 -21.373 1.00 81.88 86 THR A N 1
ATOM 555 C CA . THR A 1 86 ? 18.415 -5.430 -21.296 1.00 81.88 86 THR A CA 1
ATOM 556 C C . THR A 1 86 ? 19.595 -6.385 -21.170 1.00 81.88 86 THR A C 1
ATOM 558 O O . THR A 1 86 ? 20.450 -6.416 -22.053 1.00 81.88 86 THR A O 1
ATOM 561 N N . GLY A 1 87 ? 19.650 -7.180 -20.105 1.00 74.56 87 GLY A N 1
ATOM 562 C CA . GLY A 1 87 ? 20.746 -8.130 -19.921 1.00 74.56 87 GLY A CA 1
ATOM 563 C C . GLY A 1 87 ? 20.582 -9.080 -18.751 1.00 74.56 87 GLY A C 1
ATOM 564 O O . GLY A 1 87 ? 19.503 -9.167 -18.184 1.00 74.56 87 GLY A O 1
ATOM 565 N N . ASN A 1 88 ? 21.627 -9.822 -18.389 1.00 78.19 88 ASN A N 1
ATOM 566 C CA . ASN A 1 88 ? 21.639 -10.480 -17.083 1.00 78.19 88 ASN A CA 1
ATOM 567 C C . ASN A 1 88 ? 21.779 -9.407 -15.995 1.00 78.19 88 ASN A C 1
ATOM 569 O O . ASN A 1 88 ? 20.907 -9.343 -15.137 1.00 78.19 88 ASN A O 1
ATOM 573 N N . ASP A 1 89 ? 22.743 -8.498 -16.136 1.00 79.31 89 ASP A N 1
ATOM 574 C CA . ASP A 1 89 ? 22.962 -7.360 -15.244 1.00 79.31 89 ASP A CA 1
ATOM 575 C C . ASP A 1 89 ? 22.637 -6.067 -16.015 1.00 79.31 89 ASP A C 1
ATOM 577 O O . ASP A 1 89 ? 23.475 -5.478 -16.699 1.00 79.31 89 ASP A O 1
ATOM 581 N N . GLY A 1 90 ? 21.366 -5.659 -15.993 1.00 80.50 90 GLY A N 1
ATOM 582 C CA . GLY A 1 90 ? 20.885 -4.480 -16.718 1.00 80.50 90 GLY A CA 1
ATOM 583 C C . GLY A 1 90 ? 20.989 -3.215 -15.867 1.00 80.50 90 GLY A C 1
ATOM 584 O O . GLY A 1 90 ? 20.428 -3.167 -14.777 1.00 80.50 90 GLY A O 1
ATOM 585 N N . SER A 1 91 ? 21.651 -2.169 -16.362 1.00 83.50 91 SER A N 1
ATOM 586 C CA . SER A 1 91 ? 21.764 -0.868 -15.700 1.00 83.50 91 SER A CA 1
ATOM 587 C C . SER A 1 91 ? 21.375 0.292 -16.618 1.00 83.50 91 SER A C 1
ATOM 589 O O . SER A 1 91 ? 22.004 0.542 -17.648 1.00 83.50 91 SER A O 1
ATOM 591 N N . SER A 1 92 ? 20.357 1.057 -16.228 1.00 83.56 92 SER A N 1
ATOM 592 C CA . SER A 1 92 ? 19.913 2.251 -16.953 1.00 83.56 92 SER A CA 1
ATOM 593 C C . SER A 1 92 ? 19.978 3.495 -16.077 1.00 83.56 92 SER A C 1
ATOM 595 O O . SER A 1 92 ? 19.389 3.519 -14.998 1.00 83.56 92 SER A O 1
ATOM 597 N N . THR A 1 93 ? 20.635 4.550 -16.554 1.00 83.38 93 THR A N 1
ATOM 598 C CA . THR A 1 93 ? 20.662 5.864 -15.898 1.00 83.38 93 THR A CA 1
ATOM 599 C C . THR A 1 93 ? 20.087 6.922 -16.834 1.00 83.38 93 THR A C 1
ATOM 601 O O . THR A 1 93 ? 20.603 7.091 -17.939 1.00 83.38 93 THR A O 1
ATOM 604 N N . GLY A 1 94 ? 19.055 7.650 -16.408 1.00 79.38 94 GLY A N 1
ATOM 605 C CA . GLY A 1 94 ? 18.496 8.742 -17.202 1.00 79.38 94 GLY A CA 1
ATOM 606 C C . GLY A 1 94 ? 17.391 9.541 -16.542 1.00 79.38 94 GLY A C 1
ATOM 607 O O . GLY A 1 94 ? 17.234 9.444 -15.342 1.00 79.38 94 GLY A O 1
ATOM 608 N N . ASN A 1 95 ? 16.645 10.361 -17.282 1.00 79.94 95 ASN A N 1
ATOM 609 C CA . ASN A 1 95 ? 15.379 10.881 -16.754 1.00 79.94 95 ASN A CA 1
ATOM 610 C C . ASN A 1 95 ? 14.356 9.743 -16.692 1.00 79.94 95 ASN A C 1
ATOM 612 O O . ASN A 1 95 ? 13.790 9.530 -15.627 1.00 79.94 95 ASN A O 1
ATOM 616 N N . ASP A 1 96 ? 14.242 8.969 -17.771 1.00 82.88 96 ASP A N 1
ATOM 617 C CA . ASP A 1 96 ? 13.356 7.816 -17.913 1.00 82.88 96 ASP A CA 1
ATOM 618 C C . ASP A 1 96 ? 14.242 6.568 -18.075 1.00 82.88 96 ASP A C 1
ATOM 620 O O . ASP A 1 96 ? 14.648 6.182 -19.176 1.00 82.88 96 ASP A O 1
ATOM 624 N N . GLY A 1 97 ? 14.654 5.984 -16.949 1.00 83.00 97 GLY A N 1
ATOM 625 C CA . GLY A 1 97 ? 15.563 4.837 -16.922 1.00 83.00 97 GLY A CA 1
ATOM 626 C C . GLY A 1 97 ? 14.792 3.523 -16.844 1.00 83.00 97 GLY A C 1
ATOM 627 O O . GLY A 1 97 ? 14.055 3.313 -15.888 1.00 83.00 97 GLY A O 1
ATOM 628 N N . SER A 1 98 ? 14.994 2.608 -17.793 1.00 85.06 98 SER A N 1
ATOM 629 C CA . SER A 1 98 ? 14.421 1.260 -17.776 1.00 85.06 98 SER A CA 1
ATOM 630 C C . SER A 1 98 ? 15.492 0.171 -17.854 1.00 85.06 98 SER A C 1
ATOM 632 O O . SER A 1 98 ? 16.291 0.119 -18.791 1.00 85.06 98 SER A O 1
ATOM 634 N N . SER A 1 99 ? 15.484 -0.746 -16.892 1.00 84.25 99 SER A N 1
ATOM 635 C CA . SER A 1 99 ? 16.377 -1.908 -16.873 1.00 84.25 99 SER A CA 1
ATOM 636 C C . SER A 1 99 ? 15.577 -3.199 -16.782 1.00 84.25 99 SER A C 1
ATOM 638 O O . SER A 1 99 ? 14.658 -3.333 -15.976 1.00 84.25 99 SER A O 1
ATOM 640 N N . THR A 1 100 ? 15.903 -4.165 -17.633 1.00 82.88 100 THR A N 1
ATOM 641 C CA . THR A 1 100 ? 15.311 -5.505 -17.594 1.00 82.88 100 THR A CA 1
ATOM 642 C C . THR A 1 100 ? 16.421 -6.533 -17.543 1.00 82.88 100 THR A C 1
ATOM 644 O O . THR A 1 100 ? 17.299 -6.538 -18.406 1.00 82.88 100 THR A O 1
ATOM 647 N N . GLY A 1 101 ? 16.373 -7.431 -16.566 1.00 75.38 101 GLY A N 1
ATOM 648 C CA . GLY A 1 101 ? 17.355 -8.490 -16.496 1.00 75.38 101 GLY A CA 1
ATOM 649 C C . GLY A 1 101 ? 17.146 -9.525 -15.417 1.00 75.38 101 GLY A C 1
ATOM 650 O O . GLY A 1 101 ? 16.055 -9.700 -14.880 1.00 75.38 101 GLY A O 1
ATOM 651 N N . ASN A 1 102 ? 18.212 -10.264 -15.141 1.00 79.31 102 ASN A N 1
ATOM 652 C CA . ASN A 1 102 ? 18.294 -11.048 -13.924 1.00 79.31 102 ASN A CA 1
ATOM 653 C C . ASN A 1 102 ? 18.413 -10.078 -12.746 1.00 79.31 102 ASN A C 1
ATOM 655 O O . ASN A 1 102 ? 17.482 -10.040 -11.951 1.00 79.31 102 ASN A O 1
ATOM 659 N N . ASP A 1 103 ? 19.448 -9.242 -12.740 1.00 79.50 103 ASP A N 1
ATOM 660 C CA . ASP A 1 103 ? 19.630 -8.133 -11.811 1.00 79.50 103 ASP A CA 1
ATOM 661 C C . ASP A 1 103 ? 19.420 -6.802 -12.556 1.00 79.50 103 ASP A C 1
ATOM 663 O O . ASP A 1 103 ? 20.258 -6.351 -13.339 1.00 79.50 103 ASP A O 1
ATOM 667 N N . GLY A 1 104 ? 18.246 -6.193 -12.370 1.00 81.31 104 GLY A N 1
ATOM 668 C CA . GLY A 1 104 ? 17.878 -4.928 -13.017 1.00 81.31 104 GLY A CA 1
ATOM 669 C C . GLY A 1 104 ? 18.096 -3.729 -12.095 1.00 81.31 104 GLY A C 1
ATOM 670 O O . GLY A 1 104 ? 17.585 -3.716 -10.977 1.00 81.31 104 GLY A O 1
ATOM 671 N N . SER A 1 105 ? 18.800 -2.696 -12.558 1.00 84.50 105 SER A N 1
ATOM 672 C CA . SER A 1 105 ? 18.992 -1.430 -11.846 1.00 84.50 105 SER A CA 1
ATOM 673 C C . SER A 1 105 ? 18.652 -0.219 -12.715 1.00 84.50 105 SER A C 1
ATOM 675 O O . SER A 1 105 ? 19.249 0.009 -13.767 1.00 84.50 105 SER A O 1
ATOM 677 N N . SER A 1 106 ? 17.711 0.609 -12.265 1.00 85.12 106 SER A N 1
ATOM 678 C CA . SER A 1 106 ? 17.338 1.848 -12.953 1.00 85.12 106 SER A CA 1
ATOM 679 C C . SER A 1 106 ? 17.470 3.059 -12.040 1.00 85.12 106 SER A C 1
ATOM 681 O O . SER A 1 106 ? 16.913 3.067 -10.944 1.00 85.12 106 SER A O 1
ATOM 683 N N . THR A 1 107 ? 18.145 4.108 -12.503 1.00 84.25 107 THR A N 1
ATOM 684 C CA . THR A 1 107 ? 18.233 5.400 -11.811 1.00 84.25 107 THR A CA 1
ATOM 685 C C . THR A 1 107 ? 17.689 6.507 -12.707 1.00 84.25 107 THR A C 1
ATOM 687 O O . THR A 1 107 ? 18.178 6.664 -13.826 1.00 84.25 107 THR A O 1
ATOM 690 N N . GLY A 1 108 ? 16.724 7.293 -12.228 1.00 81.06 108 GLY A N 1
ATOM 691 C CA . GLY A 1 108 ? 16.228 8.450 -12.969 1.00 81.06 108 GLY A CA 1
ATOM 692 C C . GLY A 1 108 ? 15.184 9.299 -12.272 1.00 81.06 108 GLY A C 1
ATOM 693 O O . GLY A 1 108 ? 15.048 9.198 -11.068 1.00 81.06 108 GLY A O 1
ATOM 694 N N . ASN A 1 109 ? 14.470 10.168 -12.986 1.00 79.12 109 ASN A N 1
ATOM 695 C CA . ASN A 1 109 ? 13.234 10.740 -12.442 1.00 79.12 109 ASN A CA 1
ATOM 696 C C . ASN A 1 109 ? 12.147 9.661 -12.430 1.00 79.12 109 ASN A C 1
ATOM 698 O O . ASN A 1 109 ? 11.560 9.435 -11.379 1.00 79.12 109 ASN A O 1
ATOM 702 N N . ASP A 1 110 ? 11.998 8.935 -13.536 1.00 82.31 110 ASP A N 1
ATOM 703 C CA . ASP A 1 110 ? 11.068 7.825 -13.712 1.00 82.31 110 ASP A CA 1
ATOM 704 C C . ASP A 1 110 ? 11.904 6.550 -13.918 1.00 82.31 110 ASP A C 1
ATOM 706 O O . ASP A 1 110 ? 12.321 6.203 -15.026 1.00 82.31 110 ASP A O 1
ATOM 710 N N . GLY A 1 111 ? 12.259 5.892 -12.813 1.00 82.12 111 GLY A N 1
ATOM 711 C CA . GLY A 1 111 ? 13.113 4.703 -12.825 1.00 82.12 111 GLY A CA 1
ATOM 712 C C . GLY A 1 111 ? 12.280 3.427 -12.777 1.00 82.12 111 GLY A C 1
ATOM 713 O O . GLY A 1 111 ? 11.531 3.235 -11.826 1.00 82.12 111 GLY A O 1
ATOM 714 N N . SER A 1 112 ? 12.439 2.524 -13.744 1.00 84.69 112 SER A N 1
ATOM 715 C CA . SER A 1 112 ? 11.793 1.209 -13.751 1.00 84.69 112 SER A CA 1
ATOM 716 C C . SER A 1 112 ? 12.791 0.062 -13.910 1.00 84.69 112 SER A C 1
ATOM 718 O O . SER A 1 112 ? 13.558 0.011 -14.875 1.00 84.69 112 SER A O 1
ATOM 720 N N . SER A 1 113 ? 12.754 -0.905 -12.998 1.00 84.81 113 SER A N 1
ATOM 721 C CA . SER A 1 113 ? 13.580 -2.108 -13.072 1.00 84.81 113 SER A CA 1
ATOM 722 C C . SER A 1 113 ? 12.760 -3.385 -12.949 1.00 84.81 113 SER A C 1
ATOM 724 O O . SER A 1 113 ? 11.847 -3.504 -12.133 1.00 84.81 113 SER A O 1
ATOM 726 N N . THR A 1 114 ? 13.088 -4.365 -13.787 1.00 83.38 114 THR A N 1
ATOM 727 C CA . THR A 1 114 ? 12.489 -5.703 -13.762 1.00 83.38 114 THR A CA 1
ATOM 728 C C . THR A 1 114 ? 13.589 -6.756 -13.669 1.00 83.38 114 THR A C 1
ATOM 730 O O . THR A 1 114 ? 14.313 -6.978 -14.637 1.00 83.38 114 THR A O 1
ATOM 733 N N . GLY A 1 115 ? 13.693 -7.398 -12.509 1.00 77.94 115 GLY A N 1
ATOM 734 C CA . GLY A 1 115 ? 14.437 -8.625 -12.249 1.00 77.94 115 GLY A CA 1
ATOM 735 C C . GLY A 1 115 ? 13.562 -9.872 -12.453 1.00 77.94 115 GLY A C 1
ATOM 736 O O . GLY A 1 115 ? 12.346 -9.853 -12.243 1.00 77.94 115 GLY A O 1
ATOM 737 N N . ASN A 1 116 ? 14.165 -10.988 -12.859 1.00 70.44 116 ASN A N 1
ATOM 738 C CA . ASN A 1 116 ? 13.463 -12.270 -13.014 1.00 70.44 116 ASN A CA 1
ATOM 739 C C . ASN A 1 116 ? 13.183 -12.960 -11.661 1.00 70.44 116 ASN A C 1
ATOM 741 O O . ASN A 1 116 ? 13.822 -12.673 -10.658 1.00 70.44 116 ASN A O 1
ATOM 745 N N . HIS A 1 117 ? 12.298 -13.970 -11.638 1.00 51.78 117 HIS A N 1
ATOM 746 C CA . HIS A 1 117 ? 11.855 -14.708 -10.431 1.00 51.78 117 HIS A CA 1
ATOM 747 C C . HIS A 1 117 ? 12.945 -15.313 -9.515 1.00 51.78 117 HIS A C 1
ATOM 749 O O . HIS A 1 117 ? 12.603 -15.854 -8.466 1.00 51.78 117 HIS A O 1
ATOM 755 N N . ARG A 1 118 ? 14.227 -15.292 -9.894 1.00 58.69 118 ARG A N 1
ATOM 756 C CA . ARG A 1 118 ? 15.342 -15.759 -9.051 1.00 58.69 118 ARG A CA 1
ATOM 757 C C . ARG A 1 118 ? 16.214 -14.635 -8.484 1.00 58.69 118 ARG A C 1
ATOM 759 O O . ARG A 1 118 ? 17.066 -14.950 -7.665 1.00 58.69 118 ARG A O 1
ATOM 766 N N . ASN A 1 119 ? 16.020 -13.398 -8.930 1.00 70.75 119 ASN A N 1
ATOM 767 C CA . ASN A 1 119 ? 17.012 -12.328 -8.854 1.00 70.75 119 ASN A CA 1
ATOM 768 C C . ASN A 1 119 ? 16.353 -10.959 -8.584 1.00 70.75 119 ASN A C 1
ATOM 770 O O . ASN A 1 119 ? 15.123 -10.873 -8.459 1.00 70.75 119 ASN A O 1
ATOM 774 N N . ASP A 1 120 ? 17.162 -9.906 -8.465 1.00 79.75 120 ASP A N 1
ATOM 775 C CA . ASP A 1 120 ? 16.777 -8.665 -7.793 1.00 79.75 120 ASP A CA 1
ATOM 776 C C . ASP A 1 120 ? 16.446 -7.527 -8.777 1.00 79.75 120 ASP A C 1
ATOM 778 O O . ASP A 1 120 ? 16.968 -7.435 -9.886 1.00 79.75 120 ASP A O 1
ATOM 782 N N . GLY A 1 121 ? 15.535 -6.639 -8.377 1.00 81.50 121 GLY A N 1
ATOM 783 C CA . GLY A 1 121 ? 15.200 -5.429 -9.132 1.00 81.50 121 GLY A CA 1
ATOM 784 C C . GLY A 1 121 ? 15.353 -4.210 -8.232 1.00 81.50 121 GLY A C 1
ATOM 785 O O . GLY A 1 121 ? 14.797 -4.203 -7.141 1.00 81.50 121 GLY A O 1
ATOM 786 N N . SER A 1 122 ? 16.089 -3.186 -8.661 1.00 86.56 122 SER A N 1
ATOM 787 C CA . SER A 1 122 ? 16.302 -1.950 -7.899 1.00 86.56 122 SER A CA 1
ATOM 788 C C . SER A 1 122 ? 15.995 -0.713 -8.736 1.00 86.56 122 SER A C 1
ATOM 790 O O . SER A 1 122 ? 16.468 -0.585 -9.864 1.00 86.56 122 SER A O 1
ATOM 792 N N . SER A 1 123 ? 15.165 0.194 -8.237 1.00 85.06 123 SER A N 1
ATOM 793 C CA . SER A 1 123 ? 14.818 1.435 -8.935 1.00 85.06 123 SER A CA 1
ATOM 794 C C . SER A 1 123 ? 14.980 2.633 -8.011 1.00 85.06 123 SER A C 1
ATOM 796 O O . SER A 1 123 ? 14.420 2.639 -6.916 1.00 85.06 123 SER A O 1
ATOM 798 N N . THR A 1 124 ? 15.694 3.666 -8.450 1.00 84.69 124 THR A N 1
ATOM 799 C CA . THR A 1 124 ? 15.824 4.936 -7.725 1.00 84.69 124 THR A CA 1
ATOM 800 C C . THR A 1 124 ? 15.317 6.083 -8.592 1.00 84.69 124 THR A C 1
ATOM 802 O O . THR A 1 124 ? 15.809 6.251 -9.706 1.00 84.69 124 THR A O 1
ATOM 805 N N . GLY A 1 125 ? 14.377 6.886 -8.093 1.00 81.94 125 GLY A N 1
ATOM 806 C CA . GLY A 1 125 ? 13.934 8.091 -8.792 1.00 81.94 125 GLY A CA 1
ATOM 807 C C . GLY A 1 125 ? 12.893 8.933 -8.082 1.00 81.94 125 GLY A C 1
ATOM 808 O O . GLY A 1 125 ? 12.686 8.746 -6.900 1.00 81.94 125 GLY A O 1
ATOM 809 N N . ASN A 1 126 ? 12.253 9.891 -8.750 1.00 81.94 126 ASN A N 1
ATOM 810 C CA . ASN A 1 126 ? 11.046 10.510 -8.194 1.00 81.94 126 ASN A C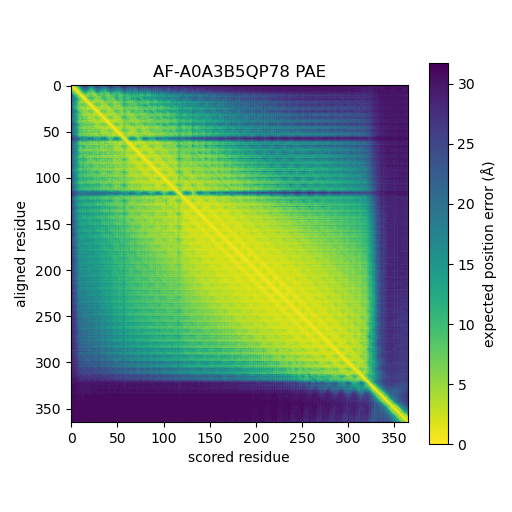A 1
ATOM 811 C C . ASN A 1 126 ? 9.892 9.503 -8.211 1.00 81.94 126 ASN A C 1
ATOM 813 O O . ASN A 1 126 ? 9.272 9.314 -7.170 1.00 81.94 126 ASN A O 1
ATOM 817 N N . ASP A 1 127 ? 9.692 8.816 -9.334 1.00 85.69 127 ASP A N 1
ATOM 818 C CA . ASP A 1 127 ? 8.730 7.733 -9.524 1.00 85.69 127 ASP A CA 1
ATOM 819 C C . ASP A 1 127 ? 9.510 6.430 -9.786 1.00 85.69 127 ASP A C 1
ATOM 821 O O . ASP A 1 127 ? 9.843 6.078 -10.918 1.00 85.69 127 ASP A O 1
ATOM 825 N N . GLY A 1 128 ? 9.894 5.739 -8.709 1.00 85.62 128 GLY A N 1
ATOM 826 C CA . GLY A 1 128 ? 10.680 4.504 -8.775 1.00 85.62 128 GLY A CA 1
ATOM 827 C C . GLY A 1 128 ? 9.787 3.265 -8.742 1.00 85.62 128 GLY A C 1
ATOM 828 O O . GLY A 1 128 ? 9.019 3.098 -7.798 1.00 85.62 128 GLY A O 1
ATOM 829 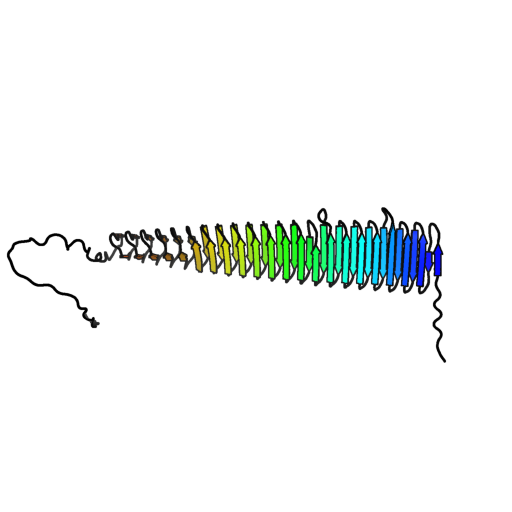N N . SER A 1 129 ? 9.911 2.362 -9.716 1.00 88.62 129 SER A N 1
ATOM 830 C CA . SER A 1 129 ? 9.212 1.074 -9.740 1.00 88.62 129 SER A CA 1
ATOM 831 C C . SER A 1 129 ? 10.162 -0.105 -9.937 1.00 88.62 129 SER A C 1
ATOM 833 O O . SER A 1 129 ? 10.917 -0.152 -10.906 1.00 88.62 129 SER A O 1
ATOM 835 N N . SER A 1 130 ? 10.085 -1.097 -9.053 1.00 88.38 130 SER A N 1
ATOM 836 C CA . SER A 1 130 ? 10.900 -2.311 -9.121 1.00 88.38 130 SER A CA 1
ATOM 837 C C . SER A 1 130 ? 10.035 -3.567 -9.068 1.00 88.38 130 SER A C 1
ATOM 839 O O . SER A 1 130 ? 9.099 -3.675 -8.274 1.00 88.38 130 SER A O 1
ATOM 841 N N . THR A 1 131 ? 10.354 -4.544 -9.911 1.00 87.44 131 THR A N 1
ATOM 842 C CA . THR A 1 131 ? 9.780 -5.895 -9.866 1.00 87.44 131 THR A CA 1
ATOM 843 C C . THR A 1 131 ? 10.917 -6.909 -9.809 1.00 87.44 131 THR A C 1
ATOM 845 O O . THR A 1 131 ? 11.847 -6.791 -10.593 1.00 87.44 131 THR A O 1
ATOM 848 N N . GLY A 1 132 ? 10.881 -7.894 -8.913 1.00 83.12 132 GLY A N 1
ATOM 849 C CA . GLY A 1 132 ? 11.935 -8.917 -8.787 1.00 83.12 132 GLY A CA 1
ATOM 850 C C . GLY A 1 132 ? 11.682 -9.846 -7.603 1.00 83.12 132 GLY A C 1
ATOM 851 O O . GLY A 1 132 ? 10.699 -9.665 -6.900 1.00 83.12 132 GLY A O 1
ATOM 852 N N . ASN A 1 133 ? 12.525 -10.848 -7.339 1.00 85.19 133 ASN A N 1
ATOM 853 C CA . ASN A 1 133 ? 12.375 -11.636 -6.107 1.00 85.19 133 ASN A CA 1
ATOM 854 C C . ASN A 1 133 ? 12.596 -10.751 -4.866 1.00 85.19 133 ASN A C 1
ATOM 856 O O . ASN A 1 133 ? 11.751 -10.777 -3.973 1.00 85.19 133 ASN A O 1
ATOM 860 N N . ASN A 1 134 ? 13.635 -9.905 -4.878 1.00 86.31 134 ASN A N 1
ATOM 861 C CA . ASN A 1 134 ? 13.855 -8.842 -3.890 1.00 86.31 134 ASN A CA 1
ATOM 862 C C . ASN A 1 134 ? 13.710 -7.461 -4.560 1.00 86.31 134 ASN A C 1
ATOM 864 O O . ASN A 1 134 ? 14.694 -6.766 -4.816 1.00 86.31 134 ASN A O 1
ATOM 868 N N . GLY A 1 135 ? 12.486 -7.088 -4.943 1.00 87.06 135 GLY A N 1
ATOM 869 C CA . GLY A 1 135 ? 12.225 -5.778 -5.549 1.00 87.06 135 GLY A CA 1
ATOM 870 C C . GLY A 1 135 ? 12.459 -4.641 -4.548 1.00 87.06 135 GLY A C 1
ATOM 871 O O . GLY A 1 135 ? 11.892 -4.668 -3.460 1.00 87.06 135 GLY A O 1
ATOM 872 N N . SER A 1 136 ? 13.259 -3.636 -4.903 1.00 91.06 136 SER A N 1
ATOM 873 C CA . SER A 1 136 ? 13.533 -2.452 -4.086 1.00 91.06 136 SER A CA 1
ATOM 874 C C . SER A 1 136 ? 13.330 -1.152 -4.866 1.00 91.06 136 SER A C 1
ATOM 876 O O . SER A 1 136 ? 13.971 -0.914 -5.888 1.00 91.06 136 SER A O 1
ATOM 878 N N . SER A 1 137 ? 12.461 -0.269 -4.380 1.00 90.81 137 SER A N 1
ATOM 879 C CA . SER A 1 137 ? 12.200 1.034 -5.001 1.00 90.81 137 SER A CA 1
ATOM 880 C C . SER A 1 137 ? 12.428 2.176 -4.020 1.00 90.81 137 SER A C 1
ATOM 882 O O . SER A 1 137 ? 11.835 2.185 -2.942 1.00 90.81 137 SER A O 1
ATOM 884 N N . THR A 1 138 ? 13.223 3.171 -4.404 1.00 90.00 138 THR A N 1
ATOM 885 C CA . THR A 1 138 ? 13.429 4.403 -3.632 1.00 90.00 138 THR A CA 1
ATOM 886 C C . THR A 1 138 ? 12.992 5.610 -4.451 1.00 90.00 138 THR A C 1
ATOM 888 O O . THR A 1 138 ? 13.495 5.805 -5.556 1.00 90.00 138 THR A O 1
ATOM 891 N N . GLY A 1 139 ? 12.093 6.438 -3.919 1.00 86.38 139 GLY A N 1
ATOM 892 C CA . GLY A 1 139 ? 11.679 7.662 -4.598 1.00 86.38 139 GLY A CA 1
ATOM 893 C C . GLY A 1 139 ? 10.615 8.477 -3.900 1.00 86.38 139 GLY A C 1
ATOM 894 O O . GLY A 1 139 ? 10.205 8.100 -2.824 1.00 86.38 139 GLY A O 1
ATOM 895 N N . ASN A 1 140 ? 10.149 9.590 -4.467 1.00 87.81 140 ASN A N 1
ATOM 896 C CA . ASN A 1 140 ? 8.974 10.266 -3.900 1.00 87.81 140 ASN A CA 1
ATOM 897 C C . ASN A 1 140 ? 7.758 9.331 -3.933 1.00 87.81 140 ASN A C 1
ATOM 899 O O . ASN A 1 140 ? 7.114 9.175 -2.903 1.00 87.81 140 ASN A O 1
ATOM 903 N N . ASN A 1 141 ? 7.535 8.661 -5.064 1.00 89.88 141 ASN A N 1
ATOM 904 C CA . ASN A 1 141 ? 6.566 7.588 -5.241 1.00 89.88 141 ASN A CA 1
ATOM 905 C C . ASN A 1 141 ? 7.332 6.290 -5.527 1.00 89.88 141 ASN A C 1
ATOM 907 O O . ASN A 1 141 ? 7.770 6.039 -6.651 1.00 89.88 141 ASN A O 1
ATOM 911 N N . GLY A 1 142 ? 7.558 5.480 -4.495 1.00 89.88 142 GLY A N 1
ATOM 912 C CA . GLY A 1 142 ? 8.268 4.206 -4.617 1.00 89.88 142 GLY A CA 1
ATOM 913 C C . GLY A 1 142 ? 7.290 3.038 -4.689 1.00 89.88 142 GLY A C 1
ATOM 914 O O . GLY A 1 142 ? 6.469 2.886 -3.789 1.00 89.88 142 GLY A O 1
ATOM 915 N N . SER A 1 143 ? 7.391 2.178 -5.703 1.00 93.06 143 SER A N 1
ATOM 916 C CA . SER A 1 143 ? 6.618 0.937 -5.800 1.00 93.06 143 SER A CA 1
ATOM 917 C C . SER A 1 143 ? 7.506 -0.291 -6.010 1.00 93.06 143 SER A C 1
ATOM 919 O O . SER A 1 143 ? 8.293 -0.357 -6.952 1.00 93.06 143 SER A O 1
ATOM 921 N N . SER A 1 144 ? 7.352 -1.301 -5.157 1.00 92.06 144 SER A N 1
ATOM 922 C CA . SER A 1 144 ? 8.095 -2.562 -5.245 1.00 92.06 144 SER A CA 1
ATOM 923 C C . SER A 1 144 ? 7.156 -3.763 -5.277 1.00 92.06 144 SER A C 1
ATOM 925 O O . SER A 1 144 ? 6.195 -3.845 -4.510 1.00 92.06 144 SER A O 1
ATOM 927 N N . THR A 1 145 ? 7.434 -4.712 -6.168 1.00 91.25 145 THR A N 1
ATOM 928 C CA . THR A 1 145 ? 6.725 -5.996 -6.246 1.00 91.25 145 THR A CA 1
ATOM 929 C C . THR A 1 145 ? 7.728 -7.144 -6.229 1.00 91.25 145 THR A C 1
ATOM 931 O O . THR A 1 145 ? 8.605 -7.213 -7.089 1.00 91.25 145 THR A O 1
ATOM 934 N N . GLY A 1 146 ? 7.600 -8.068 -5.278 1.00 87.81 146 GLY A N 1
ATOM 935 C CA . GLY A 1 146 ? 8.500 -9.215 -5.183 1.00 87.81 146 GLY A CA 1
ATOM 936 C C . GLY A 1 146 ? 8.115 -10.238 -4.135 1.00 87.81 146 GLY A C 1
ATOM 937 O O . GLY A 1 146 ? 7.041 -10.150 -3.575 1.00 87.81 146 GLY A O 1
ATOM 938 N N . ASN A 1 147 ? 8.955 -11.234 -3.862 1.00 90.06 147 ASN A N 1
ATOM 939 C CA . ASN A 1 147 ? 8.773 -12.046 -2.655 1.00 90.06 147 ASN A CA 1
ATOM 940 C C . ASN A 1 147 ? 9.150 -11.223 -1.420 1.00 90.06 147 ASN A C 1
ATOM 942 O O . ASN A 1 147 ? 8.373 -11.188 -0.477 1.00 90.06 147 ASN A O 1
ATOM 946 N N . ASP A 1 148 ? 10.285 -10.527 -1.480 1.00 90.81 148 ASP A N 1
ATOM 947 C CA . ASP A 1 148 ? 10.786 -9.602 -0.463 1.00 90.81 148 ASP A CA 1
ATOM 948 C C . ASP A 1 148 ? 10.770 -8.172 -1.043 1.00 90.81 148 ASP A C 1
ATOM 950 O O . ASP A 1 148 ? 11.796 -7.631 -1.455 1.00 90.81 148 ASP A O 1
ATOM 954 N N . GLY A 1 149 ? 9.575 -7.586 -1.176 1.00 90.94 149 GLY A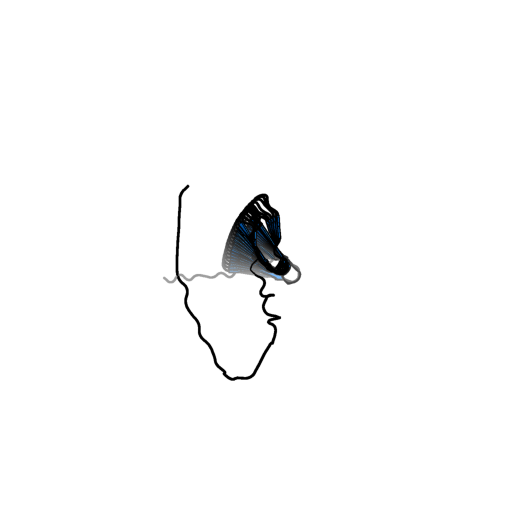 N 1
ATOM 955 C CA . GLY A 1 149 ? 9.388 -6.257 -1.771 1.00 90.94 149 GLY A CA 1
ATOM 956 C C . GLY A 1 149 ? 9.641 -5.132 -0.764 1.00 90.94 149 GLY A C 1
ATOM 957 O O . GLY A 1 149 ? 9.052 -5.137 0.315 1.00 90.94 149 GLY A O 1
ATOM 958 N N . SER A 1 150 ? 10.469 -4.143 -1.110 1.00 93.94 150 SER A N 1
ATOM 959 C CA . SER A 1 150 ? 10.733 -2.966 -0.278 1.00 93.94 150 SER A CA 1
ATOM 960 C C . SER A 1 150 ? 10.580 -1.640 -1.026 1.00 93.94 150 SER A C 1
ATOM 962 O O . SER A 1 150 ? 11.209 -1.406 -2.055 1.00 93.94 150 SER A O 1
ATOM 964 N N . SER A 1 151 ? 9.782 -0.721 -0.484 1.00 94.00 151 SER A N 1
ATOM 965 C CA . SER A 1 151 ? 9.605 0.625 -1.037 1.00 94.00 151 SER A CA 1
ATOM 966 C C . SER A 1 151 ? 9.909 1.704 -0.004 1.00 94.00 151 SER A C 1
ATOM 968 O O . SER A 1 151 ? 9.349 1.677 1.091 1.00 94.00 151 SER A O 1
ATOM 970 N N . THR A 1 152 ? 10.730 2.688 -0.364 1.00 92.81 152 THR A N 1
ATOM 971 C CA . THR A 1 152 ? 11.009 3.870 0.464 1.00 92.81 152 THR A CA 1
ATOM 972 C C . THR A 1 152 ? 10.636 5.139 -0.294 1.00 92.81 152 THR A C 1
ATOM 974 O O . THR A 1 152 ? 11.127 5.337 -1.405 1.00 92.81 152 THR A O 1
ATOM 977 N N . GLY A 1 153 ? 9.812 6.007 0.296 1.00 89.75 153 GLY A N 1
ATOM 978 C CA . GLY A 1 153 ? 9.423 7.257 -0.348 1.00 89.75 153 GLY A CA 1
ATOM 979 C C . GLY A 1 153 ? 8.560 8.208 0.454 1.00 89.75 153 GLY A C 1
ATOM 980 O O . GLY A 1 153 ? 8.414 8.014 1.645 1.00 89.75 153 GLY A O 1
ATOM 981 N N . ASN A 1 154 ? 8.002 9.249 -0.165 1.00 91.25 154 ASN A N 1
ATOM 982 C CA . ASN A 1 154 ? 6.872 9.949 0.456 1.00 91.25 154 ASN A CA 1
ATOM 983 C C . ASN A 1 154 ? 5.642 9.042 0.389 1.00 91.25 154 ASN A C 1
ATOM 985 O O . ASN A 1 154 ? 5.057 8.771 1.431 1.00 91.25 154 ASN A O 1
ATOM 989 N N . ASP A 1 155 ? 5.364 8.494 -0.792 1.00 92.62 155 ASP A N 1
ATOM 990 C CA . ASP A 1 155 ? 4.292 7.542 -1.055 1.00 92.62 155 ASP A CA 1
ATOM 991 C C . ASP A 1 155 ? 4.947 6.198 -1.413 1.00 92.62 155 ASP A C 1
ATOM 993 O O . ASP A 1 155 ? 5.429 5.980 -2.529 1.00 92.62 155 ASP A O 1
ATOM 997 N N . GLY A 1 156 ? 5.064 5.306 -0.429 1.00 92.56 156 GLY A N 1
ATOM 998 C CA . GLY A 1 156 ? 5.743 4.017 -0.578 1.00 92.56 156 GLY A CA 1
ATOM 999 C C . GLY A 1 156 ? 4.747 2.866 -0.659 1.00 92.56 156 GLY A C 1
ATOM 1000 O O . GLY A 1 156 ? 3.948 2.694 0.256 1.00 92.56 156 GLY A O 1
ATOM 1001 N N . SER A 1 157 ? 4.817 2.032 -1.697 1.00 94.88 157 SER A N 1
ATOM 1002 C CA . SER A 1 157 ? 4.001 0.822 -1.834 1.00 94.88 157 SER A CA 1
ATOM 1003 C C . SER A 1 157 ? 4.840 -0.434 -2.076 1.00 94.88 157 SER A C 1
ATOM 1005 O O . SER A 1 157 ? 5.643 -0.501 -3.006 1.00 94.88 157 SER A O 1
ATOM 1007 N N . SER A 1 158 ? 4.618 -1.468 -1.267 1.00 94.88 158 SER A N 1
ATOM 1008 C CA . SER A 1 158 ? 5.279 -2.768 -1.405 1.00 94.88 158 SER A CA 1
ATOM 1009 C C . SER A 1 158 ? 4.260 -3.901 -1.470 1.00 94.88 158 SER A C 1
ATOM 1011 O O . SER A 1 158 ? 3.307 -3.950 -0.692 1.00 94.88 158 SER A O 1
ATOM 1013 N N . THR A 1 159 ? 4.453 -4.822 -2.412 1.00 93.81 159 THR A N 1
ATOM 1014 C CA . THR A 1 159 ? 3.648 -6.043 -2.538 1.00 93.81 159 THR A CA 1
ATOM 1015 C C . THR A 1 159 ? 4.562 -7.259 -2.591 1.00 93.81 159 THR A C 1
ATOM 1017 O O . THR A 1 159 ? 5.433 -7.333 -3.458 1.00 93.81 159 THR A O 1
ATOM 1020 N N . GLY A 1 160 ? 4.360 -8.226 -1.697 1.00 90.81 160 GLY A N 1
ATOM 1021 C CA . GLY A 1 160 ? 5.149 -9.453 -1.690 1.00 90.81 160 GLY A CA 1
ATOM 1022 C C . GLY A 1 160 ? 4.847 -10.405 -0.557 1.00 90.81 160 GLY A C 1
ATOM 1023 O O . GLY A 1 160 ? 4.016 -10.089 0.267 1.00 90.81 160 GLY A O 1
ATOM 1024 N N . ASN A 1 161 ? 5.500 -11.565 -0.470 1.00 92.50 161 ASN A N 1
ATOM 1025 C CA . ASN A 1 161 ? 5.350 -12.404 0.725 1.00 92.50 161 ASN A CA 1
ATOM 1026 C C . ASN A 1 161 ? 5.798 -11.643 1.981 1.00 92.50 161 ASN A C 1
ATOM 1028 O O . ASN A 1 161 ? 5.052 -11.636 2.951 1.00 92.50 161 ASN A O 1
ATOM 1032 N N . ASN A 1 162 ? 6.934 -10.949 1.909 1.00 93.31 162 ASN A N 1
ATOM 1033 C CA . ASN A 1 162 ? 7.440 -10.031 2.920 1.00 93.31 162 ASN A CA 1
ATOM 1034 C C . ASN A 1 162 ? 7.473 -8.617 2.320 1.00 93.31 162 ASN A C 1
ATOM 1036 O O . ASN A 1 162 ? 8.459 -8.209 1.702 1.00 93.31 162 ASN A O 1
ATOM 1040 N N . GLY A 1 163 ? 6.364 -7.888 2.430 1.00 93.75 163 GLY A N 1
ATOM 1041 C CA . GLY A 1 163 ? 6.250 -6.523 1.908 1.00 93.75 163 GLY A CA 1
ATOM 1042 C C . GLY A 1 163 ? 6.647 -5.496 2.965 1.00 93.75 163 GLY A C 1
ATOM 1043 O O . GLY A 1 163 ? 6.107 -5.523 4.068 1.00 93.75 163 GLY A O 1
ATOM 1044 N N . SER A 1 164 ? 7.552 -4.569 2.645 1.00 95.88 164 SER A N 1
ATOM 1045 C CA . SER A 1 164 ? 7.944 -3.474 3.538 1.00 95.88 164 SER A CA 1
ATOM 1046 C C . SER A 1 164 ? 7.883 -2.104 2.862 1.00 95.88 164 SER A C 1
ATOM 1048 O O . SER A 1 164 ? 8.584 -1.844 1.885 1.00 95.88 164 SER A O 1
ATOM 1050 N N . SER A 1 165 ? 7.090 -1.184 3.410 1.00 95.75 165 SER A N 1
ATOM 1051 C CA . SER A 1 165 ? 6.977 0.192 2.915 1.00 95.75 165 SER A CA 1
ATOM 1052 C C . SER A 1 165 ? 7.341 1.212 3.988 1.00 95.75 165 SER A C 1
ATOM 1054 O O . SER A 1 165 ? 6.794 1.168 5.090 1.00 95.75 165 SER A O 1
ATOM 1056 N N . THR A 1 166 ? 8.199 2.173 3.655 1.00 94.69 166 THR A N 1
ATOM 1057 C CA . THR A 1 166 ? 8.532 3.314 4.519 1.00 94.69 166 THR A CA 1
ATOM 1058 C C . THR A 1 166 ? 8.230 4.620 3.793 1.00 94.69 166 THR A C 1
ATOM 1060 O O . THR A 1 166 ? 8.755 4.831 2.702 1.00 94.69 166 THR A O 1
ATOM 1063 N N . GLY A 1 167 ? 7.430 5.504 4.391 1.00 91.62 167 GLY A N 1
ATOM 1064 C CA . GLY A 1 167 ? 7.188 6.831 3.831 1.00 91.62 167 GLY A CA 1
ATOM 1065 C C . GLY A 1 167 ? 6.305 7.742 4.659 1.00 91.62 167 GLY A C 1
ATOM 1066 O O . GLY A 1 167 ? 6.082 7.446 5.816 1.00 91.62 167 GLY A O 1
ATOM 1067 N N . ASN A 1 168 ? 5.826 8.862 4.119 1.00 93.31 168 ASN A N 1
ATOM 1068 C CA . ASN A 1 168 ? 4.722 9.576 4.769 1.00 93.31 168 ASN A CA 1
ATOM 1069 C C . ASN A 1 168 ? 3.446 8.739 4.656 1.00 93.31 168 ASN A C 1
ATOM 1071 O O . ASN A 1 168 ? 2.841 8.462 5.685 1.00 93.31 168 ASN A O 1
ATOM 1075 N N . ASP A 1 169 ? 3.149 8.253 3.451 1.00 94.06 169 ASP A N 1
ATOM 1076 C CA . ASP A 1 169 ? 2.017 7.389 3.131 1.00 94.06 169 ASP A CA 1
ATOM 1077 C C . ASP A 1 169 ? 2.573 6.012 2.729 1.00 94.06 169 ASP A C 1
ATOM 1079 O O . ASP A 1 169 ? 2.959 5.760 1.584 1.00 94.06 169 ASP A O 1
ATOM 1083 N N . GLY A 1 170 ? 2.711 5.118 3.711 1.00 94.06 170 GLY A N 1
ATOM 1084 C CA . GLY A 1 170 ? 3.316 3.797 3.529 1.00 94.06 170 GLY A CA 1
ATOM 1085 C C . GLY A 1 170 ? 2.264 2.698 3.414 1.00 94.06 170 GLY A C 1
ATOM 1086 O O . GLY A 1 170 ? 1.464 2.523 4.328 1.00 94.06 170 GLY A O 1
ATOM 1087 N N . SER A 1 171 ? 2.291 1.902 2.345 1.00 95.88 171 SER A N 1
ATOM 1088 C CA . SER A 1 171 ? 1.405 0.752 2.146 1.00 95.88 171 SER A CA 1
ATOM 1089 C C . SER A 1 171 ? 2.166 -0.546 1.862 1.00 95.88 171 SER A C 1
ATOM 1091 O O . SER A 1 171 ? 2.960 -0.634 0.924 1.00 95.88 171 SER A O 1
ATOM 1093 N N . SER A 1 172 ? 1.882 -1.592 2.635 1.00 96.12 172 SER A N 1
ATOM 1094 C CA . SER A 1 172 ? 2.450 -2.930 2.437 1.00 96.12 172 SER A CA 1
ATOM 1095 C C . SER A 1 172 ? 1.356 -3.989 2.332 1.00 96.12 172 SER A C 1
ATOM 1097 O O . SER A 1 172 ? 0.401 -3.998 3.109 1.00 96.12 172 SER A O 1
ATOM 1099 N N . THR A 1 173 ? 1.487 -4.888 1.358 1.00 95.31 173 THR A N 1
ATOM 1100 C CA . THR A 1 173 ? 0.600 -6.046 1.188 1.00 95.31 173 THR A CA 1
ATOM 1101 C C . THR A 1 173 ? 1.428 -7.318 1.081 1.00 95.31 173 THR A C 1
ATOM 1103 O O . THR A 1 173 ? 2.292 -7.407 0.208 1.00 95.31 173 THR A O 1
ATOM 1106 N N . GLY A 1 174 ? 1.156 -8.309 1.930 1.00 92.75 174 GLY A N 1
ATOM 1107 C CA . GLY A 1 174 ? 1.901 -9.562 1.910 1.00 92.75 174 GLY A CA 1
ATOM 1108 C C . GLY A 1 174 ? 1.430 -10.648 2.850 1.00 92.75 174 GLY A C 1
ATOM 1109 O O . GLY A 1 174 ? 0.370 -10.517 3.429 1.00 92.75 174 GLY A O 1
ATOM 1110 N N . ASN A 1 175 ? 2.184 -11.735 3.004 1.00 94.25 175 ASN A N 1
ATOM 1111 C CA . ASN A 1 175 ? 1.970 -12.611 4.160 1.00 94.25 175 ASN A CA 1
ATOM 1112 C C . ASN A 1 175 ? 2.452 -11.894 5.423 1.00 94.25 175 ASN A C 1
ATOM 1114 O O . ASN A 1 175 ? 1.674 -11.777 6.362 1.00 94.25 175 ASN A O 1
ATOM 1118 N N . ASP A 1 176 ? 3.658 -11.331 5.369 1.00 94.88 176 ASP A N 1
ATOM 1119 C CA . ASP A 1 176 ? 4.289 -10.546 6.425 1.00 94.88 176 ASP A CA 1
ATOM 1120 C C . ASP A 1 176 ? 4.419 -9.099 5.913 1.00 94.88 176 ASP A C 1
ATOM 1122 O O . ASP A 1 176 ? 5.388 -8.724 5.246 1.00 94.88 176 ASP A O 1
ATOM 1126 N N . GLY A 1 177 ? 3.378 -8.293 6.131 1.00 94.81 177 GLY A N 1
ATOM 1127 C CA . GLY A 1 177 ? 3.300 -6.913 5.640 1.00 94.81 177 GLY A CA 1
ATOM 1128 C C . GLY A 1 177 ? 3.713 -5.912 6.716 1.00 94.81 177 GLY A C 1
ATOM 1129 O O . GLY A 1 177 ? 3.142 -5.920 7.802 1.00 94.81 177 GLY A O 1
ATOM 1130 N N . SER A 1 178 ? 4.659 -5.019 6.425 1.00 96.50 178 SER A N 1
ATOM 1131 C CA . SER A 1 178 ? 5.102 -3.963 7.341 1.00 96.50 178 SER A CA 1
ATOM 1132 C C . SER A 1 178 ? 5.077 -2.575 6.698 1.00 96.50 178 SER A C 1
ATOM 1134 O O . SER A 1 178 ? 5.765 -2.318 5.713 1.00 96.50 178 SER A O 1
ATOM 1136 N N . SER A 1 179 ? 4.360 -1.627 7.300 1.00 96.38 179 SER A N 1
ATOM 1137 C CA . SER A 1 179 ? 4.318 -0.228 6.853 1.00 96.38 179 SER A CA 1
ATOM 1138 C C . SER A 1 179 ? 4.737 0.737 7.957 1.00 96.38 179 SER A C 1
ATOM 1140 O O . SER A 1 179 ? 4.188 0.687 9.057 1.00 96.38 179 SER A O 1
ATOM 1142 N N . THR A 1 180 ? 5.652 1.657 7.658 1.00 95.62 180 THR A N 1
ATOM 1143 C CA . THR A 1 180 ? 6.049 2.745 8.563 1.00 95.62 180 THR A CA 1
ATOM 1144 C C . THR A 1 180 ? 5.806 4.093 7.895 1.00 95.62 180 THR A C 1
ATOM 1146 O O . THR A 1 180 ? 6.323 4.315 6.802 1.00 95.62 180 THR A O 1
ATOM 1149 N N . GLY A 1 181 ? 5.071 4.995 8.547 1.00 92.81 181 GLY A N 1
ATOM 1150 C CA . GLY A 1 181 ? 4.881 6.350 8.036 1.00 92.81 181 GLY A CA 1
ATOM 1151 C C . GLY A 1 181 ? 4.084 7.295 8.909 1.00 92.81 181 GLY A C 1
ATOM 1152 O O . GLY A 1 181 ? 3.886 7.001 10.073 1.00 92.81 181 GLY A O 1
ATOM 1153 N N . ASN A 1 182 ? 3.654 8.445 8.392 1.00 94.69 182 ASN A N 1
ATOM 1154 C CA . ASN A 1 182 ? 2.602 9.207 9.070 1.00 94.69 182 ASN A CA 1
ATOM 1155 C C . ASN A 1 182 ? 1.282 8.443 8.948 1.00 94.69 182 ASN A C 1
ATOM 1157 O O . ASN A 1 182 ? 0.674 8.163 9.976 1.00 94.69 182 ASN A O 1
ATOM 1161 N N . ASP A 1 183 ? 0.949 8.013 7.732 1.00 95.00 183 ASP A N 1
ATOM 1162 C CA . ASP A 1 183 ? -0.225 7.217 7.398 1.00 95.00 183 ASP A CA 1
ATOM 1163 C C . ASP A 1 183 ? 0.266 5.837 6.928 1.00 95.00 183 ASP A C 1
ATOM 1165 O O . ASP A 1 183 ? 0.651 5.624 5.775 1.00 95.00 183 ASP A O 1
ATOM 1169 N N . GLY A 1 184 ? 0.350 4.889 7.864 1.00 94.94 184 GLY A N 1
ATOM 1170 C CA . GLY A 1 184 ? 0.889 3.551 7.618 1.00 94.94 184 GLY A CA 1
ATOM 1171 C C . GLY A 1 184 ? -0.220 2.511 7.490 1.00 94.94 184 GLY A C 1
ATOM 1172 O O . GLY A 1 184 ? -0.993 2.336 8.425 1.00 94.94 184 GLY A O 1
ATOM 1173 N N . SER A 1 185 ? -0.269 1.765 6.385 1.00 96.75 185 SER A N 1
ATOM 1174 C CA . SER A 1 185 ? -1.219 0.669 6.173 1.00 96.75 185 SER A CA 1
ATOM 1175 C C . SER A 1 185 ? -0.533 -0.651 5.814 1.00 96.75 185 SER A C 1
ATOM 1177 O O . SER A 1 185 ? 0.192 -0.748 4.825 1.00 96.75 185 SER A O 1
ATOM 1179 N N . SER A 1 186 ? -0.848 -1.713 6.553 1.00 96.62 186 SER A N 1
ATOM 1180 C CA . SER A 1 186 ? -0.365 -3.073 6.288 1.00 96.62 186 SER A CA 1
ATOM 1181 C C . SER A 1 186 ? -1.519 -4.057 6.130 1.00 96.62 186 SER A C 1
ATOM 1183 O O . SER A 1 186 ? -2.516 -4.004 6.854 1.00 96.62 186 SER A O 1
ATOM 1185 N N . THR A 1 187 ? -1.412 -4.958 5.158 1.00 96.00 187 THR A N 1
ATOM 1186 C CA . THR A 1 187 ? -2.366 -6.053 4.948 1.00 96.00 187 THR A CA 1
ATOM 1187 C C . THR A 1 187 ? -1.614 -7.361 4.770 1.00 96.00 187 THR A C 1
ATOM 1189 O O . THR A 1 187 ? -0.780 -7.461 3.873 1.00 96.00 187 THR A O 1
ATOM 1192 N N . GLY A 1 188 ? -1.919 -8.368 5.587 1.00 93.56 188 GLY A N 1
ATOM 1193 C CA . GLY A 1 188 ? -1.316 -9.687 5.445 1.00 93.56 188 GLY A CA 1
ATOM 1194 C C . GLY A 1 188 ? -1.795 -10.737 6.421 1.00 93.56 188 GLY A C 1
ATOM 1195 O O . GLY A 1 188 ? -2.787 -10.517 7.087 1.00 93.56 188 GLY A O 1
ATOM 1196 N N . ASN A 1 189 ? -1.141 -11.893 6.510 1.00 95.31 189 ASN A N 1
ATOM 1197 C CA . ASN A 1 189 ? -1.385 -12.784 7.648 1.00 95.31 189 ASN A CA 1
ATOM 1198 C C . ASN A 1 189 ? -0.843 -12.135 8.926 1.00 95.31 189 ASN A C 1
ATOM 1200 O O . ASN A 1 189 ? -1.601 -11.994 9.881 1.00 95.31 189 ASN A O 1
ATOM 1204 N N . ASP A 1 190 ? 0.393 -11.644 8.870 1.00 95.38 190 ASP A N 1
ATOM 1205 C CA . ASP A 1 190 ? 1.081 -10.921 9.934 1.00 95.38 190 ASP A CA 1
ATOM 1206 C C . ASP A 1 190 ? 1.273 -9.466 9.469 1.00 95.38 190 ASP A C 1
ATOM 1208 O O . ASP A 1 190 ? 2.252 -9.107 8.812 1.00 95.38 190 ASP A O 1
ATOM 1212 N N . GLY A 1 191 ? 0.271 -8.621 9.732 1.00 95.25 191 GLY A N 1
ATOM 1213 C CA . GLY A 1 191 ? 0.257 -7.219 9.303 1.00 95.25 191 GLY A CA 1
ATOM 1214 C C . GLY A 1 191 ? 0.727 -6.285 10.415 1.00 95.25 191 GLY A C 1
ATOM 1215 O O . GLY A 1 191 ? 0.150 -6.294 11.498 1.00 95.25 191 GLY A O 1
ATOM 1216 N N . SER A 1 192 ? 1.730 -5.444 10.160 1.00 97.00 192 SER A N 1
ATOM 1217 C CA . SER A 1 192 ? 2.242 -4.452 11.109 1.00 97.00 192 SER A CA 1
ATOM 1218 C C . SER A 1 192 ? 2.287 -3.041 10.521 1.00 97.00 192 SER A C 1
ATOM 1220 O O . SER A 1 192 ? 2.926 -2.790 9.501 1.00 97.00 192 SER A O 1
ATOM 1222 N N . SER A 1 193 ? 1.655 -2.078 11.190 1.00 96.69 193 SER A N 1
ATOM 1223 C CA . SER A 1 193 ? 1.689 -0.666 10.797 1.00 96.69 193 SER A CA 1
ATOM 1224 C C . SER A 1 193 ? 2.161 0.227 11.936 1.00 96.69 193 SER A C 1
ATOM 1226 O O . SER A 1 193 ? 1.622 0.154 13.041 1.00 96.69 193 SER A O 1
ATOM 1228 N N . THR A 1 194 ? 3.106 1.121 11.662 1.00 96.25 194 THR A N 1
ATOM 1229 C CA . THR A 1 194 ? 3.556 2.154 12.603 1.00 96.25 194 THR A CA 1
ATOM 1230 C C . THR A 1 194 ? 3.387 3.535 11.982 1.00 96.25 194 THR A C 1
ATOM 1232 O O . THR A 1 194 ? 3.934 3.778 10.909 1.00 96.25 194 THR A O 1
ATOM 1235 N N . GLY A 1 195 ? 2.681 4.442 12.656 1.00 93.81 195 GLY A N 1
ATOM 1236 C CA . GLY A 1 195 ? 2.571 5.826 12.204 1.00 93.81 195 GLY A CA 1
ATOM 1237 C C . GLY A 1 195 ? 1.795 6.758 13.109 1.00 93.81 195 GLY A C 1
ATOM 1238 O O . GLY A 1 195 ? 1.519 6.396 14.238 1.00 93.81 195 GLY A O 1
ATOM 1239 N N . ASN A 1 196 ? 1.462 7.968 12.665 1.00 95.88 196 ASN A N 1
ATOM 1240 C CA . ASN A 1 196 ? 0.449 8.755 13.373 1.00 95.88 196 ASN A CA 1
ATOM 1241 C C . ASN A 1 196 ? -0.914 8.076 13.225 1.00 95.88 196 ASN A C 1
ATOM 1243 O O . ASN A 1 196 ? -1.547 7.807 14.244 1.00 95.88 196 ASN A O 1
ATOM 1247 N N . ASP A 1 197 ? -1.264 7.709 11.994 1.00 96.06 197 ASP A N 1
ATOM 1248 C CA . ASP A 1 197 ? -2.475 6.987 11.629 1.00 96.06 197 ASP A CA 1
ATOM 1249 C C . ASP A 1 197 ? -2.057 5.600 11.110 1.00 96.06 197 ASP A C 1
ATOM 1251 O O . ASP A 1 197 ? -1.702 5.405 9.946 1.00 96.06 197 ASP A O 1
ATOM 1255 N N . GLY A 1 198 ? -2.002 4.622 12.017 1.00 95.50 198 GLY A N 1
ATOM 1256 C CA . GLY A 1 198 ? -1.545 3.263 11.719 1.00 95.50 198 GLY A CA 1
ATOM 1257 C C . GLY A 1 198 ? -2.714 2.298 11.544 1.00 95.50 198 GLY A C 1
ATOM 1258 O O . GLY A 1 198 ? -3.519 2.156 12.459 1.00 95.50 198 GLY A O 1
ATOM 1259 N N . SER A 1 199 ? -2.785 1.582 10.423 1.00 97.12 199 SER A N 1
ATOM 1260 C CA . SER A 1 199 ? -3.799 0.561 10.142 1.00 97.12 199 SER A CA 1
ATOM 1261 C C . SER A 1 199 ? -3.183 -0.787 9.758 1.00 97.12 199 SER A C 1
ATOM 1263 O O . SER A 1 199 ? -2.386 -0.890 8.826 1.00 97.12 199 SER A O 1
ATOM 1265 N N . SER A 1 200 ? -3.604 -1.856 10.429 1.00 96.81 200 SER A N 1
ATOM 1266 C CA . SER A 1 200 ? -3.172 -3.227 10.140 1.00 96.81 200 SER A CA 1
ATOM 1267 C C . SER A 1 200 ? -4.367 -4.157 9.966 1.00 96.81 200 SER A C 1
ATOM 1269 O O . SER A 1 200 ? -5.315 -4.137 10.752 1.00 96.81 200 SER A O 1
ATOM 1271 N N . THR A 1 201 ? -4.336 -4.981 8.922 1.00 96.56 201 THR A N 1
ATOM 1272 C CA . THR A 1 201 ? -5.343 -6.020 8.678 1.00 96.56 201 THR A CA 1
ATOM 1273 C C . THR A 1 201 ? -4.656 -7.362 8.479 1.00 96.56 201 THR A C 1
ATOM 1275 O O . THR A 1 201 ? -3.822 -7.484 7.585 1.00 96.56 201 THR A O 1
ATOM 1278 N N . GLY A 1 202 ? -5.023 -8.371 9.269 1.00 94.31 202 GLY A N 1
ATOM 1279 C CA . GLY A 1 202 ? -4.481 -9.711 9.093 1.00 94.31 202 GLY A CA 1
ATOM 1280 C C . GLY A 1 202 ? -5.022 -10.790 10.002 1.00 94.31 202 GLY A C 1
ATOM 1281 O O . GLY A 1 202 ? -6.040 -10.596 10.639 1.00 94.31 202 GLY A O 1
ATOM 1282 N N . ASN A 1 203 ? -4.392 -11.960 10.050 1.00 95.88 203 ASN A N 1
ATOM 1283 C CA . ASN A 1 203 ? -4.693 -12.929 11.102 1.00 95.88 203 ASN A CA 1
ATOM 1284 C C . ASN A 1 203 ? -4.132 -12.430 12.442 1.00 95.88 203 ASN A C 1
ATOM 1286 O O . ASN A 1 203 ? -4.852 -12.428 13.438 1.00 95.88 203 ASN A O 1
ATOM 1290 N N . ASP A 1 204 ? -2.903 -11.922 12.414 1.00 95.88 204 ASP A N 1
ATOM 1291 C CA . ASP A 1 204 ? -2.176 -11.303 13.515 1.00 95.88 204 ASP A CA 1
ATOM 1292 C C . ASP A 1 204 ? -1.853 -9.846 13.121 1.00 95.88 204 ASP A C 1
ATOM 1294 O O . ASP A 1 204 ? -0.803 -9.530 12.562 1.00 95.88 204 ASP A O 1
ATOM 1298 N N . GLY A 1 205 ? -2.822 -8.948 13.332 1.00 95.62 205 GLY A N 1
ATOM 1299 C CA . GLY A 1 205 ? -2.725 -7.536 12.947 1.00 95.62 205 GLY A CA 1
ATOM 1300 C C . GLY A 1 205 ? -2.235 -6.663 14.101 1.00 95.62 205 GLY A C 1
ATOM 1301 O O . GLY A 1 205 ? -2.817 -6.701 15.182 1.00 95.62 205 GLY A O 1
ATOM 1302 N N . SER A 1 206 ? -1.205 -5.845 13.885 1.00 97.25 206 SER A N 1
ATOM 1303 C CA . SER A 1 206 ? -0.649 -4.927 14.880 1.00 97.25 206 SER A CA 1
ATOM 1304 C C . SER A 1 206 ? -0.503 -3.497 14.354 1.00 97.25 206 SER A C 1
ATOM 1306 O O . SER A 1 206 ? 0.216 -3.242 13.391 1.00 97.25 206 SER A O 1
ATOM 1308 N N . SER A 1 207 ? -1.103 -2.526 15.039 1.00 96.94 207 SER A N 1
ATOM 1309 C CA . SER A 1 207 ? -0.981 -1.102 14.706 1.00 96.94 207 SER A CA 1
ATOM 1310 C C . SER A 1 207 ? -0.452 -0.285 15.879 1.00 96.94 207 SER A C 1
ATOM 1312 O O . SER A 1 207 ? -0.998 -0.366 16.980 1.00 96.94 207 SER A O 1
ATOM 1314 N N . THR A 1 208 ? 0.552 0.554 15.641 1.00 96.69 208 THR A N 1
ATOM 1315 C CA . THR A 1 208 ? 1.063 1.520 16.621 1.00 96.69 208 THR A CA 1
ATOM 1316 C C . THR A 1 208 ? 0.951 2.932 16.066 1.00 96.69 208 THR A C 1
ATOM 1318 O O . THR A 1 208 ? 1.471 3.195 14.985 1.00 96.69 208 THR A O 1
ATOM 1321 N N . GLY A 1 209 ? 0.322 3.842 16.808 1.00 94.31 209 GLY A N 1
ATOM 1322 C CA . GLY A 1 209 ? 0.264 5.238 16.403 1.00 94.31 209 GLY A CA 1
ATOM 1323 C C . GLY A 1 209 ? -0.426 6.188 17.353 1.00 94.31 209 GLY A C 1
ATOM 1324 O O . GLY A 1 209 ? -0.635 5.858 18.509 1.00 94.31 209 GLY A O 1
ATOM 1325 N N . ASN A 1 210 ? -0.748 7.394 16.901 1.00 96.06 210 ASN A N 1
ATOM 1326 C CA . ASN A 1 210 ? -1.632 8.278 17.654 1.00 96.06 210 ASN A CA 1
ATOM 1327 C C . ASN A 1 210 ? -3.076 7.769 17.529 1.00 96.06 210 ASN A C 1
ATOM 1329 O O . ASN A 1 210 ? -3.735 7.574 18.550 1.00 96.06 210 ASN A O 1
ATOM 1333 N N . ASP A 1 211 ? -3.483 7.445 16.301 1.00 96.19 211 ASP A N 1
ATOM 1334 C CA . ASP A 1 211 ? -4.710 6.744 15.943 1.00 96.19 211 ASP A CA 1
ATOM 1335 C C . ASP A 1 211 ? -4.325 5.375 15.345 1.00 96.19 211 ASP A C 1
ATOM 1337 O O . ASP A 1 211 ? -3.905 5.255 14.196 1.00 96.19 211 ASP A O 1
ATOM 1341 N N . GLY A 1 212 ? -4.390 4.321 16.163 1.00 95.69 212 GLY A N 1
ATOM 1342 C CA . GLY A 1 212 ? -3.992 2.965 15.766 1.00 95.69 212 GLY A CA 1
ATOM 1343 C C . GLY A 1 212 ? -5.205 2.064 15.561 1.00 95.69 212 GLY A C 1
ATOM 1344 O O . GLY A 1 212 ? -6.012 1.935 16.477 1.00 95.69 212 GLY A O 1
ATOM 1345 N N . SER A 1 213 ? -5.325 1.398 14.413 1.00 97.25 213 SER A N 1
ATOM 1346 C CA . SER A 1 213 ? -6.383 0.430 14.117 1.00 97.25 213 SER A CA 1
ATOM 1347 C C . SER A 1 213 ? -5.836 -0.934 13.688 1.00 97.25 213 SER A C 1
ATOM 1349 O O . SER A 1 213 ? -5.030 -1.045 12.766 1.00 97.25 213 SER A O 1
ATOM 1351 N N . SER A 1 214 ? -6.312 -1.998 14.329 1.00 96.88 214 SER A N 1
ATOM 1352 C CA . SER A 1 214 ? -5.960 -3.378 13.986 1.00 96.88 214 SER A CA 1
ATOM 1353 C C . SER A 1 214 ? -7.208 -4.229 13.789 1.00 96.88 214 SER A C 1
ATOM 1355 O O . SER A 1 214 ? -8.138 -4.198 14.598 1.00 96.88 214 SER A O 1
ATOM 1357 N N . THR A 1 215 ? -7.234 -5.003 12.708 1.00 96.69 215 THR A N 1
ATOM 1358 C CA . THR A 1 215 ? -8.298 -5.970 12.422 1.00 96.69 215 THR A CA 1
ATOM 1359 C C . THR A 1 215 ? -7.686 -7.336 12.164 1.00 96.69 215 THR A C 1
ATOM 1361 O O . THR A 1 215 ? -6.873 -7.476 11.254 1.00 96.69 215 THR A O 1
ATOM 1364 N N . GLY A 1 216 ? -8.087 -8.350 12.925 1.00 94.38 216 GLY A N 1
ATOM 1365 C CA . GLY A 1 216 ? -7.608 -9.711 12.713 1.00 94.38 216 GLY A CA 1
ATOM 1366 C C . GLY A 1 216 ? -8.065 -10.717 13.740 1.00 94.38 216 GLY A C 1
ATOM 1367 O O . GLY A 1 216 ? -8.712 -10.328 14.691 1.00 94.38 216 GLY A O 1
ATOM 1368 N N . ASN A 1 217 ? -7.748 -12.005 13.597 1.00 95.75 217 ASN A N 1
ATOM 1369 C CA . ASN A 1 217 ? -8.067 -12.963 14.665 1.00 95.75 217 ASN A CA 1
ATOM 1370 C C . ASN A 1 217 ? -7.425 -12.534 15.991 1.00 95.75 217 ASN A C 1
ATOM 1372 O O . ASN A 1 217 ? -8.130 -12.503 16.995 1.00 95.75 217 ASN A O 1
ATOM 1376 N N . ASN A 1 218 ? -6.162 -12.109 15.948 1.00 95.69 218 ASN A N 1
ATOM 1377 C CA . ASN A 1 218 ? -5.437 -11.488 17.051 1.00 95.69 218 ASN A CA 1
ATOM 1378 C C . ASN A 1 218 ? -5.087 -10.043 16.660 1.00 95.69 218 ASN A C 1
ATOM 1380 O O . ASN A 1 218 ? -4.023 -9.770 16.103 1.00 95.69 218 ASN A O 1
ATOM 1384 N N . GLY A 1 219 ? -6.015 -9.113 16.884 1.00 95.56 219 GLY A N 1
ATOM 1385 C CA . GLY A 1 219 ? -5.809 -7.692 16.588 1.00 95.56 219 GLY A CA 1
ATOM 1386 C C . GLY A 1 219 ? -5.204 -6.960 17.784 1.00 95.56 219 GLY A C 1
ATOM 1387 O O . GLY A 1 219 ? -5.753 -7.038 18.878 1.00 95.56 219 GLY A O 1
ATOM 1388 N N . SER A 1 220 ? -4.114 -6.217 17.598 1.00 97.31 220 SER A N 1
ATOM 1389 C CA . SER A 1 220 ? -3.495 -5.387 18.634 1.00 97.31 220 SER A CA 1
ATOM 1390 C C . SER A 1 220 ? -3.281 -3.945 18.174 1.00 97.31 220 SER A C 1
ATOM 1392 O O . SER A 1 220 ? -2.570 -3.682 17.208 1.00 97.31 220 SER A O 1
ATOM 1394 N N . SER A 1 221 ? -3.829 -2.977 18.903 1.00 96.94 221 SER A N 1
ATOM 1395 C CA . SER A 1 221 ? -3.646 -1.550 18.621 1.00 96.94 221 SER A CA 1
ATOM 1396 C C . SER A 1 221 ? -3.069 -0.807 19.818 1.00 96.94 221 SER A C 1
ATOM 1398 O O . SER A 1 221 ? -3.616 -0.897 20.918 1.00 96.94 221 SER A O 1
ATOM 1400 N N . THR A 1 222 ? -2.022 -0.016 19.607 1.00 96.81 222 THR A N 1
ATOM 1401 C CA . THR A 1 222 ? -1.455 0.880 20.621 1.00 96.81 222 THR A CA 1
ATOM 1402 C C . THR A 1 222 ? -1.481 2.314 20.116 1.00 96.81 222 THR A C 1
ATOM 1404 O O . THR A 1 222 ? -0.919 2.595 19.062 1.00 96.81 222 THR A O 1
ATOM 1407 N N . GLY A 1 223 ? -2.097 3.225 20.864 1.00 94.50 223 GLY A N 1
ATOM 1408 C CA . GLY A 1 223 ? -2.104 4.640 20.511 1.00 94.50 223 GLY A CA 1
ATOM 1409 C C . GLY A 1 223 ? -2.966 5.509 21.394 1.00 94.50 223 GLY A C 1
ATOM 1410 O O . GLY A 1 223 ? -3.643 4.989 22.261 1.00 94.50 223 GLY A O 1
ATOM 1411 N N . ASN A 1 224 ? -2.971 6.828 21.207 1.00 95.44 224 ASN A N 1
ATOM 1412 C CA . ASN A 1 224 ? -3.882 7.692 21.965 1.00 95.44 224 ASN A CA 1
ATOM 1413 C C . ASN A 1 224 ? -5.342 7.245 21.777 1.00 95.44 224 ASN A C 1
ATOM 1415 O O . ASN A 1 224 ? -6.036 7.060 22.778 1.00 95.44 224 ASN A O 1
ATOM 1419 N N . ASN A 1 225 ? -5.734 6.957 20.533 1.00 95.44 225 ASN A N 1
ATOM 1420 C CA . ASN A 1 225 ? -6.980 6.287 20.176 1.00 95.44 225 ASN A CA 1
ATOM 1421 C C . ASN A 1 225 ? -6.651 4.933 19.526 1.00 95.44 225 ASN A C 1
ATOM 1423 O O . ASN A 1 225 ? -6.480 4.823 18.312 1.00 95.44 225 ASN A O 1
ATOM 1427 N N . GLY A 1 226 ? -6.502 3.891 20.343 1.00 95.44 226 GLY A N 1
ATOM 1428 C CA . GLY A 1 226 ? -6.269 2.530 19.852 1.00 95.44 226 GLY A CA 1
ATOM 1429 C C . GLY A 1 226 ? -7.587 1.795 19.613 1.00 95.44 226 GLY A C 1
ATOM 1430 O O . GLY A 1 226 ? -8.411 1.738 20.519 1.00 95.44 226 GLY A O 1
ATOM 1431 N N . SER A 1 227 ? -7.784 1.188 18.446 1.00 97.12 227 SER A N 1
ATOM 1432 C CA . SER A 1 227 ? -8.921 0.322 18.138 1.00 97.12 227 SER A CA 1
ATOM 1433 C C . SER A 1 227 ? -8.478 -1.050 17.627 1.00 97.12 227 SER A C 1
ATOM 1435 O O . SER A 1 227 ? -7.726 -1.159 16.661 1.00 97.12 227 SER A O 1
ATOM 1437 N N . SER A 1 228 ? -8.981 -2.115 18.245 1.00 96.81 228 SER A N 1
ATOM 1438 C CA . SER A 1 228 ? -8.723 -3.496 17.829 1.00 96.81 228 SER A CA 1
ATOM 1439 C C . SER A 1 228 ? -10.026 -4.255 17.608 1.00 96.81 228 SER A C 1
ATOM 1441 O O . SER A 1 228 ? -10.957 -4.171 18.411 1.00 96.81 228 SER A O 1
ATOM 1443 N N . THR A 1 229 ? -10.101 -5.005 16.512 1.00 96.44 229 THR A N 1
ATOM 1444 C CA . THR A 1 229 ? -11.228 -5.890 16.199 1.00 96.44 229 THR A CA 1
ATOM 1445 C C . THR A 1 229 ? -10.708 -7.284 15.889 1.00 96.44 229 THR A C 1
ATOM 1447 O O . THR A 1 229 ? -9.878 -7.434 14.996 1.00 96.44 229 THR A O 1
ATOM 1450 N N . GLY A 1 230 ? -11.203 -8.303 16.591 1.00 94.25 230 GLY A N 1
ATOM 1451 C CA . GLY A 1 230 ? -10.741 -9.670 16.392 1.00 94.25 230 GLY A CA 1
ATOM 1452 C C . GLY A 1 230 ? -11.447 -10.742 17.186 1.00 94.25 230 GLY A C 1
ATOM 1453 O O . GLY A 1 230 ? -12.433 -10.454 17.835 1.00 94.25 230 GLY A O 1
ATOM 1454 N N . ASN A 1 231 ? -10.972 -11.986 17.156 1.00 95.31 231 ASN A N 1
ATOM 1455 C CA . ASN A 1 231 ? -11.381 -12.943 18.189 1.00 95.31 231 ASN A CA 1
ATOM 1456 C C . ASN A 1 231 ? -10.741 -12.539 19.522 1.00 95.31 231 ASN A C 1
ATOM 1458 O O . ASN A 1 231 ? -11.465 -12.373 20.501 1.00 95.31 231 ASN A O 1
ATOM 1462 N N . ASP A 1 232 ? -9.439 -12.263 19.494 1.00 95.12 232 ASP A N 1
ATOM 1463 C CA . ASP A 1 232 ? -8.621 -11.822 20.619 1.00 95.12 232 ASP A CA 1
ATOM 1464 C C . ASP A 1 232 ? -8.129 -10.394 20.321 1.00 95.12 232 ASP A C 1
ATOM 1466 O O . ASP A 1 232 ? -7.013 -10.166 19.850 1.00 95.12 232 ASP A O 1
ATOM 1470 N N . GLY A 1 233 ? -9.017 -9.412 20.502 1.00 95.06 233 GLY A N 1
ATOM 1471 C CA . GLY A 1 233 ? -8.723 -7.997 20.247 1.00 95.06 233 GLY A CA 1
ATOM 1472 C C . GLY A 1 233 ? -8.112 -7.313 21.470 1.00 95.06 233 GLY A C 1
ATOM 1473 O O . GLY A 1 233 ? -8.688 -7.378 22.551 1.00 95.06 233 GLY A O 1
ATOM 1474 N N . SER A 1 234 ? -6.989 -6.613 21.320 1.00 96.81 234 SER A N 1
ATOM 1475 C CA . SER A 1 234 ? -6.336 -5.846 22.384 1.00 96.81 234 SER A CA 1
ATOM 1476 C C . SER A 1 234 ? -6.067 -4.398 21.973 1.00 96.81 234 SER A C 1
ATOM 1478 O O . SER A 1 234 ? -5.378 -4.129 20.994 1.00 96.81 234 SER A O 1
ATOM 1480 N N . SER A 1 235 ? -6.546 -3.434 22.756 1.00 96.50 235 SER A N 1
ATOM 1481 C CA . SER A 1 235 ? -6.284 -2.009 22.531 1.00 96.50 235 SER A CA 1
ATOM 1482 C C . SER A 1 235 ? -5.662 -1.347 23.753 1.00 96.50 235 SER A C 1
ATOM 1484 O O . SER A 1 235 ? -6.215 -1.442 24.848 1.00 96.50 235 SER A O 1
ATOM 1486 N N . THR A 1 236 ? -4.570 -0.612 23.571 1.00 96.12 236 THR A N 1
ATOM 1487 C CA . THR A 1 236 ? -3.954 0.212 24.617 1.00 96.12 236 THR A CA 1
ATOM 1488 C C . THR A 1 236 ? -3.929 1.667 24.179 1.00 96.12 236 THR A C 1
ATOM 1490 O O . THR A 1 236 ? -3.427 1.967 23.099 1.00 96.12 236 THR A O 1
ATOM 1493 N N . GLY A 1 237 ? -4.442 2.572 25.011 1.00 94.19 237 GLY A N 1
ATOM 1494 C CA . GLY A 1 237 ? -4.490 3.985 24.669 1.00 94.19 237 GLY A CA 1
ATOM 1495 C C . GLY A 1 237 ? -5.043 4.910 25.724 1.00 94.19 237 GLY A C 1
ATOM 1496 O O . GLY A 1 237 ? -5.266 4.494 26.847 1.00 94.19 237 GLY A O 1
ATOM 1497 N N . ASN A 1 238 ? -5.264 6.177 25.391 1.00 94.81 238 ASN A N 1
ATOM 1498 C CA . ASN A 1 238 ? -6.046 7.056 26.257 1.00 94.81 238 ASN A CA 1
ATOM 1499 C C . ASN A 1 238 ? -7.540 6.718 26.095 1.00 94.81 238 ASN A C 1
ATOM 1501 O O . ASN A 1 238 ? -8.225 6.493 27.092 1.00 94.81 238 ASN A O 1
ATOM 1505 N N . ASP A 1 239 ? -7.975 6.549 24.844 1.00 94.50 239 ASP A N 1
ATOM 1506 C CA . ASP A 1 239 ? -9.297 6.085 24.419 1.00 94.50 239 ASP A CA 1
ATOM 1507 C C . ASP A 1 239 ? -9.155 4.740 23.669 1.00 94.50 239 ASP A C 1
ATOM 1509 O O . ASP A 1 239 ? -9.279 4.655 22.448 1.00 94.50 239 ASP A O 1
ATOM 1513 N N . GLY A 1 240 ? -8.811 3.671 24.397 1.00 94.62 240 GLY A N 1
ATOM 1514 C CA . GLY A 1 240 ? -8.645 2.327 23.824 1.00 94.62 240 GLY A CA 1
ATOM 1515 C C . GLY A 1 240 ? -9.980 1.599 23.630 1.00 94.62 240 GLY A C 1
ATOM 1516 O O . GLY A 1 240 ? -10.762 1.514 24.572 1.00 94.62 240 GLY A O 1
ATOM 1517 N N . SER A 1 241 ? -10.233 1.019 22.457 1.00 96.44 241 SER A N 1
ATOM 1518 C CA . SER A 1 241 ? -11.416 0.209 22.155 1.00 96.44 241 SER A CA 1
ATOM 1519 C C . SER A 1 241 ? -11.060 -1.169 21.587 1.00 96.44 241 SER A C 1
ATOM 1521 O O . SER A 1 241 ? -10.325 -1.283 20.609 1.00 96.44 241 SER A O 1
ATOM 1523 N N . SER A 1 242 ? -11.625 -2.228 22.159 1.00 96.38 242 SER A N 1
ATOM 1524 C CA . SER A 1 242 ? -11.453 -3.604 21.683 1.00 96.38 242 SER A CA 1
ATOM 1525 C C . SER A 1 242 ? -12.801 -4.273 21.440 1.00 96.38 242 SER A C 1
ATOM 1527 O O . SER A 1 242 ? -13.722 -4.168 22.251 1.00 96.38 242 SER A O 1
ATOM 1529 N N . THR A 1 243 ? -12.926 -4.972 20.317 1.00 95.62 243 THR A N 1
ATOM 1530 C CA . THR A 1 243 ? -14.104 -5.777 19.985 1.00 95.62 243 THR A CA 1
ATOM 1531 C C . THR A 1 243 ? -13.666 -7.188 19.626 1.00 95.62 243 THR A C 1
ATOM 1533 O O . THR A 1 243 ? -12.858 -7.358 18.718 1.00 95.62 243 THR A O 1
ATOM 1536 N N . GLY A 1 244 ? -14.207 -8.199 20.303 1.00 93.62 244 GLY A N 1
ATOM 1537 C CA . GLY A 1 244 ? -13.916 -9.590 19.977 1.00 93.62 244 GLY A CA 1
ATOM 1538 C C . GLY A 1 244 ? -14.610 -10.625 20.831 1.00 93.62 244 GLY A C 1
ATOM 1539 O O . GLY A 1 244 ? -15.513 -10.282 21.566 1.00 93.62 244 GLY A O 1
ATOM 1540 N N . ASN A 1 245 ? -14.238 -11.901 20.750 1.00 94.00 245 ASN A N 1
ATOM 1541 C CA . ASN A 1 245 ? -14.692 -12.866 21.756 1.00 94.00 245 ASN A CA 1
ATOM 1542 C C . ASN A 1 245 ? -14.014 -12.576 23.100 1.00 94.00 245 ASN A C 1
ATOM 1544 O O . ASN A 1 245 ? -14.711 -12.459 24.108 1.00 94.00 245 ASN A O 1
ATOM 1548 N N . ASP A 1 246 ? -12.701 -12.361 23.073 1.00 94.25 246 ASP A N 1
ATOM 1549 C CA . ASP A 1 246 ? -11.849 -12.034 24.214 1.00 94.25 246 ASP A CA 1
ATOM 1550 C C . ASP A 1 246 ? -11.241 -10.628 24.017 1.00 94.25 246 ASP A C 1
ATOM 1552 O O . ASP A 1 246 ? -10.036 -10.447 23.858 1.00 94.25 246 ASP A O 1
ATOM 1556 N N . GLY A 1 247 ? -12.105 -9.606 23.967 1.00 94.12 247 GLY A N 1
ATOM 1557 C CA . GLY A 1 247 ? -11.689 -8.207 23.801 1.00 94.12 247 GLY A CA 1
ATOM 1558 C C . GLY A 1 247 ? -11.082 -7.613 25.078 1.00 94.12 247 GLY A C 1
ATOM 1559 O O . GLY A 1 247 ? -11.698 -7.685 26.138 1.00 94.12 247 GLY A O 1
ATOM 1560 N N . SER A 1 248 ? -9.915 -6.977 24.991 1.00 96.06 248 SER A N 1
ATOM 1561 C CA . SER A 1 248 ? -9.238 -6.299 26.099 1.00 96.06 248 SER A CA 1
ATOM 1562 C C . SER A 1 248 ? -8.864 -4.856 25.756 1.00 96.06 248 SER A C 1
ATOM 1564 O O . SER A 1 248 ? -8.157 -4.590 24.788 1.00 96.06 248 SER A O 1
ATOM 1566 N N . SER A 1 249 ? -9.276 -3.895 26.580 1.00 95.69 249 SER A N 1
ATOM 1567 C CA . SER A 1 249 ? -8.928 -2.481 26.410 1.00 95.69 249 SER A CA 1
ATOM 1568 C C . SER A 1 249 ? -8.272 -1.902 27.656 1.00 95.69 249 SER A C 1
ATOM 1570 O O . SER A 1 249 ? -8.829 -2.003 28.748 1.00 95.69 249 SER A O 1
ATOM 1572 N N . THR A 1 250 ? -7.141 -1.221 27.499 1.00 95.00 250 THR A N 1
ATOM 1573 C CA . THR A 1 250 ? -6.478 -0.475 28.573 1.00 95.00 250 THR A CA 1
ATOM 1574 C C . THR A 1 250 ? -6.380 0.995 28.196 1.00 95.00 250 THR A C 1
ATOM 1576 O O . THR A 1 250 ? -5.836 1.320 27.146 1.00 95.00 250 THR A O 1
ATOM 1579 N N . GLY A 1 251 ? -6.882 1.886 29.047 1.00 93.12 251 GLY A N 1
ATOM 1580 C CA . GLY A 1 251 ? -6.806 3.322 28.818 1.00 93.12 251 GLY A CA 1
ATOM 1581 C C . GLY A 1 251 ? -7.687 4.149 29.723 1.00 93.12 251 GLY A C 1
ATOM 1582 O O . GLY A 1 251 ? -8.576 3.594 30.348 1.00 93.12 251 GLY A O 1
ATOM 1583 N N . ASN A 1 252 ? -7.483 5.468 29.788 1.00 93.19 252 ASN A N 1
ATOM 1584 C CA . ASN A 1 252 ? -8.333 6.345 30.603 1.00 93.19 252 ASN A CA 1
ATOM 1585 C C . ASN A 1 252 ? -9.827 6.091 30.352 1.00 93.19 252 ASN A C 1
ATOM 1587 O O . ASN A 1 252 ? -10.550 5.913 31.329 1.00 93.19 252 ASN A O 1
ATOM 1591 N N . ASN A 1 253 ? -10.234 5.950 29.088 1.00 93.31 253 ASN A N 1
ATOM 1592 C CA . ASN A 1 253 ? -11.583 5.564 28.670 1.00 93.31 253 ASN A CA 1
ATOM 1593 C C . ASN A 1 253 ? -11.575 4.223 27.912 1.00 93.31 253 ASN A C 1
ATOM 1595 O O . ASN A 1 253 ? -12.069 4.124 26.789 1.00 93.31 253 ASN A O 1
ATOM 1599 N N . GLY A 1 254 ? -10.963 3.184 28.490 1.00 93.06 254 GLY A N 1
ATOM 1600 C CA . GLY A 1 254 ? -10.922 1.857 27.870 1.00 93.06 254 GLY A CA 1
ATOM 1601 C C . GLY A 1 254 ? -12.320 1.251 27.676 1.00 93.06 254 GLY A C 1
ATOM 1602 O O . GLY A 1 254 ? -13.081 1.158 28.635 1.00 93.06 254 GLY A O 1
ATOM 1603 N N . SER A 1 255 ? -12.653 0.790 26.470 1.00 95.19 255 SER A N 1
ATOM 1604 C CA . SER A 1 255 ? -13.893 0.072 26.169 1.00 95.19 255 SER A CA 1
ATOM 1605 C C . SER A 1 255 ? -13.643 -1.294 25.527 1.00 95.19 255 SER A C 1
ATOM 1607 O O . SER A 1 255 ? -12.943 -1.406 24.524 1.00 95.19 255 SER A O 1
ATOM 1609 N N . SER A 1 256 ? -14.261 -2.342 26.066 1.00 95.00 256 SER A N 1
ATOM 1610 C CA . SER A 1 256 ? -14.195 -3.699 25.520 1.00 95.00 256 SER A CA 1
ATOM 1611 C C . SER A 1 256 ? -15.588 -4.255 25.251 1.00 95.00 256 SER A C 1
ATOM 1613 O O . SER A 1 256 ? -16.502 -4.114 26.065 1.00 95.00 256 SER A O 1
ATOM 1615 N N . THR A 1 257 ? -15.761 -4.900 24.102 1.00 94.31 257 THR A N 1
ATOM 1616 C CA . THR A 1 257 ? -16.988 -5.617 23.746 1.00 94.31 257 THR A CA 1
ATOM 1617 C C . THR A 1 257 ? -16.638 -7.038 23.343 1.00 94.31 257 THR A C 1
ATOM 1619 O O . THR A 1 257 ? -15.859 -7.235 22.416 1.00 94.31 257 THR A O 1
ATOM 1622 N N . GLY A 1 258 ? -17.217 -8.029 24.015 1.00 92.38 258 GLY A N 1
ATOM 1623 C CA . GLY A 1 258 ? -16.957 -9.428 23.714 1.00 92.38 258 GLY A CA 1
ATOM 1624 C C . GLY A 1 258 ? -17.490 -10.415 24.721 1.00 92.38 258 GLY A C 1
ATOM 1625 O O . GLY A 1 258 ? -17.833 -10.014 25.818 1.00 92.38 258 GLY A O 1
ATOM 1626 N N . ASN A 1 259 ? -17.541 -11.708 24.394 1.00 92.31 259 ASN A N 1
ATOM 1627 C CA . ASN A 1 259 ? -17.986 -12.728 25.352 1.00 92.31 259 ASN A CA 1
ATOM 1628 C C . ASN A 1 259 ? -17.246 -12.624 26.698 1.00 92.31 259 ASN A C 1
ATOM 1630 O O . ASN A 1 259 ? -17.911 -12.657 27.731 1.00 92.31 259 ASN A O 1
ATOM 1634 N N . ASN A 1 260 ? -15.929 -12.409 26.677 1.00 93.00 260 ASN A N 1
ATOM 1635 C CA . ASN A 1 260 ? -15.092 -12.119 27.842 1.00 93.00 260 ASN A CA 1
ATOM 1636 C C . ASN A 1 260 ? -14.432 -10.730 27.724 1.00 93.00 260 ASN A C 1
ATOM 1638 O O . ASN A 1 260 ? -13.214 -10.598 27.833 1.00 93.00 260 ASN A O 1
ATOM 1642 N N . GLY A 1 261 ? -15.223 -9.683 27.462 1.00 91.94 261 GLY A N 1
ATOM 1643 C CA . GLY A 1 261 ? -14.707 -8.312 27.376 1.00 91.94 261 GLY A CA 1
ATOM 1644 C C . GLY A 1 261 ? -14.063 -7.836 28.688 1.00 91.94 261 GLY A C 1
ATOM 1645 O O . GLY A 1 261 ? -14.688 -7.926 29.741 1.00 91.94 261 GLY A O 1
ATOM 1646 N N . SER A 1 262 ? -12.846 -7.296 28.639 1.00 94.69 262 SER A N 1
ATOM 1647 C CA . SER A 1 262 ? -12.137 -6.722 29.786 1.00 94.69 262 SER A CA 1
ATOM 1648 C C . SER A 1 262 ? -11.670 -5.290 29.517 1.00 94.69 262 SER A C 1
ATOM 1650 O O . SER A 1 262 ? -10.960 -5.023 28.553 1.00 94.69 262 SER A O 1
ATOM 1652 N N . SER A 1 263 ? -12.007 -4.347 30.394 1.00 94.06 263 SER A N 1
ATOM 1653 C CA . SER A 1 263 ? -11.569 -2.951 30.289 1.00 94.06 263 SER A CA 1
ATOM 1654 C C . SER A 1 263 ? -10.875 -2.469 31.557 1.00 94.06 263 SER A C 1
ATOM 1656 O O . SER A 1 263 ? -11.424 -2.614 32.648 1.00 94.06 263 SER A O 1
ATOM 1658 N N . THR A 1 264 ? -9.719 -1.823 31.427 1.00 93.62 264 THR A N 1
ATOM 1659 C CA . THR A 1 264 ? -9.010 -1.170 32.537 1.00 93.62 264 THR A CA 1
ATOM 1660 C C . THR A 1 264 ? -8.819 0.310 32.232 1.00 93.62 264 THR A C 1
ATOM 1662 O O . THR A 1 264 ? -8.271 0.642 31.186 1.00 93.62 264 THR A O 1
ATOM 1665 N N . GLY A 1 265 ? -9.239 1.199 33.133 1.00 91.56 265 GLY A N 1
ATOM 1666 C CA . GLY A 1 265 ? -9.202 2.641 32.895 1.00 91.56 265 GLY A CA 1
ATOM 1667 C C . GLY A 1 265 ? -9.634 3.507 34.059 1.00 91.56 265 GLY A C 1
ATOM 1668 O O . GLY A 1 265 ? -9.906 2.994 35.128 1.00 91.56 265 GLY A O 1
ATOM 1669 N N . ASN A 1 266 ? -9.726 4.823 33.876 1.00 90.75 266 ASN A N 1
ATOM 1670 C CA . ASN A 1 266 ? -10.464 5.658 34.829 1.00 90.75 266 ASN A CA 1
ATOM 1671 C C . ASN A 1 266 ? -11.971 5.439 34.639 1.00 90.75 266 ASN A C 1
ATOM 1673 O O . ASN A 1 266 ? -12.664 5.157 35.612 1.00 90.75 266 ASN A O 1
ATOM 1677 N N . ASP A 1 267 ? -12.424 5.465 33.388 1.00 91.69 267 ASP A N 1
ATOM 1678 C CA . ASP A 1 267 ? -13.801 5.255 32.939 1.00 91.69 267 ASP A CA 1
ATOM 1679 C C . ASP A 1 267 ? -13.887 3.971 32.084 1.00 91.69 267 ASP A C 1
ATOM 1681 O O . ASP A 1 267 ? -14.347 3.977 30.943 1.00 91.69 267 ASP A O 1
ATOM 1685 N N . GLY A 1 268 ? -13.375 2.853 32.616 1.00 90.50 268 GLY A N 1
ATOM 1686 C CA . GLY A 1 268 ? -13.359 1.566 31.910 1.00 90.50 268 GLY A CA 1
ATOM 1687 C C . GLY A 1 268 ? -14.765 0.986 31.704 1.00 90.50 268 GLY A C 1
ATOM 1688 O O . GLY A 1 268 ? -15.524 0.880 32.664 1.00 90.50 268 GLY A O 1
ATOM 1689 N N . SER A 1 269 ? -15.105 0.561 30.487 1.00 93.38 269 SER A N 1
ATOM 1690 C CA . SER A 1 269 ? -16.393 -0.058 30.150 1.00 93.38 269 SER A CA 1
ATOM 1691 C C . SER A 1 269 ? -16.233 -1.416 29.463 1.00 93.38 269 SER A C 1
ATOM 1693 O O . SER A 1 269 ? -15.535 -1.537 28.459 1.00 93.38 269 SER A O 1
ATOM 1695 N N . SER A 1 270 ? -16.928 -2.440 29.954 1.00 93.06 270 SER A N 1
ATOM 1696 C CA . SER A 1 270 ? -16.937 -3.781 29.361 1.00 93.06 270 SER A CA 1
ATOM 1697 C C . SER A 1 270 ? -18.358 -4.258 29.075 1.00 93.06 270 SER A C 1
ATOM 1699 O O . SER A 1 270 ? -19.263 -4.113 29.897 1.00 93.06 270 SER A O 1
ATOM 1701 N N . THR A 1 271 ? -18.575 -4.838 27.898 1.00 91.94 271 THR A N 1
ATOM 1702 C CA . THR A 1 271 ? -19.853 -5.453 27.514 1.00 91.94 271 THR A CA 1
ATOM 1703 C C . THR A 1 271 ? -19.611 -6.876 27.044 1.00 91.94 271 THR A C 1
ATOM 1705 O O . THR A 1 271 ? -18.839 -7.088 26.116 1.00 91.94 271 THR A O 1
ATOM 1708 N N . GLY A 1 272 ? -20.269 -7.852 27.664 1.00 90.31 272 GLY A N 1
ATOM 1709 C CA . GLY A 1 272 ? -19.966 -9.256 27.440 1.00 90.31 272 GLY A CA 1
ATOM 1710 C C . GLY A 1 272 ? -20.634 -10.212 28.398 1.00 90.31 272 GLY A C 1
ATOM 1711 O O . GLY A 1 272 ? -20.907 -9.821 29.525 1.00 90.31 272 GLY A O 1
ATOM 1712 N N . ASN A 1 273 ? -20.824 -11.475 28.000 1.00 89.44 273 ASN A N 1
ATOM 1713 C CA . ASN A 1 273 ? -21.323 -12.511 28.914 1.00 89.44 273 ASN A CA 1
ATOM 1714 C C . ASN A 1 273 ? -20.563 -12.500 30.247 1.00 89.44 273 ASN A C 1
ATOM 1716 O O . ASN A 1 273 ? -21.215 -12.488 31.281 1.00 89.44 273 ASN A O 1
ATOM 1720 N N . ASN A 1 274 ? -19.234 -12.383 30.202 1.00 90.81 274 ASN A N 1
ATOM 1721 C CA . ASN A 1 274 ? -18.346 -12.256 31.355 1.00 90.81 274 ASN A CA 1
ATOM 1722 C C . ASN A 1 274 ? -17.579 -10.920 31.310 1.00 90.81 274 ASN A C 1
ATOM 1724 O O . ASN A 1 274 ? -16.352 -10.894 31.410 1.00 90.81 274 ASN A O 1
ATOM 1728 N N . GLY A 1 275 ? -18.288 -9.808 31.089 1.00 89.31 275 GLY A N 1
ATOM 1729 C CA . GLY A 1 275 ? -17.676 -8.478 31.024 1.00 89.31 275 GLY A CA 1
ATOM 1730 C C . GLY A 1 275 ? -17.003 -8.072 32.343 1.00 89.31 275 GLY A C 1
ATOM 1731 O O . GLY A 1 275 ? -17.632 -8.139 33.396 1.00 89.31 275 GLY A O 1
ATOM 1732 N N . SER A 1 276 ? -15.752 -7.615 32.308 1.00 92.31 276 SER A N 1
ATOM 1733 C CA . SER A 1 276 ? -15.016 -7.128 33.478 1.00 92.31 276 SER A CA 1
ATOM 1734 C C . SER A 1 276 ? -14.476 -5.716 33.270 1.00 92.31 276 SER A C 1
ATOM 1736 O O . SER A 1 276 ? -13.773 -5.440 32.303 1.00 92.31 276 SER A O 1
ATOM 1738 N N . SER A 1 277 ? -14.755 -4.804 34.198 1.00 91.88 277 SER A N 1
ATOM 1739 C CA . SER A 1 277 ? -14.236 -3.434 34.155 1.00 91.88 277 SER A CA 1
ATOM 1740 C C . SER A 1 277 ? -13.506 -3.063 35.438 1.00 91.88 277 SER A C 1
ATOM 1742 O O . SER A 1 277 ? -14.064 -3.197 36.526 1.00 91.88 277 SER A O 1
ATOM 1744 N N . THR A 1 278 ? -12.300 -2.517 35.325 1.00 90.69 278 THR A N 1
ATOM 1745 C CA . THR A 1 278 ? -11.544 -1.956 36.450 1.00 90.69 278 THR A CA 1
ATOM 1746 C C . THR A 1 278 ? -11.296 -0.473 36.215 1.00 90.69 278 THR A C 1
ATOM 1748 O O . THR A 1 278 ? -10.715 -0.103 35.199 1.00 90.69 278 THR A O 1
ATOM 1751 N N . GLY A 1 279 ? -11.714 0.376 37.150 1.00 89.06 279 GLY A N 1
ATOM 1752 C CA . GLY A 1 279 ? -11.517 1.814 37.053 1.00 89.06 279 GLY A CA 1
ATOM 1753 C C . GLY A 1 279 ? -12.306 2.637 38.044 1.00 89.06 279 GLY A C 1
ATOM 1754 O O . GLY A 1 279 ? -13.283 2.147 38.596 1.00 89.06 279 GLY A O 1
ATOM 1755 N N . ASN A 1 280 ? -11.911 3.898 38.252 1.00 88.06 280 ASN A N 1
ATOM 1756 C CA . ASN A 1 280 ? -12.625 4.812 39.151 1.00 88.06 280 ASN A CA 1
ATOM 1757 C C . ASN A 1 280 ? -14.141 4.797 38.910 1.00 88.06 280 ASN A C 1
ATOM 1759 O O . ASN A 1 280 ? -14.870 4.672 39.886 1.00 88.06 280 ASN A O 1
ATOM 1763 N N . ASN A 1 281 ? -14.578 4.816 37.649 1.00 88.81 281 ASN A N 1
ATOM 1764 C CA . ASN A 1 281 ? -15.970 4.680 37.220 1.00 88.81 281 ASN A CA 1
ATOM 1765 C C . ASN A 1 281 ? -16.160 3.437 36.328 1.00 88.81 281 ASN A C 1
ATOM 1767 O O . ASN A 1 281 ? -16.754 3.513 35.253 1.00 88.81 281 ASN A O 1
ATOM 1771 N N . GLY A 1 282 ? -15.604 2.291 36.734 1.00 87.06 282 GLY A N 1
ATOM 1772 C CA . GLY A 1 282 ? -15.707 1.047 35.966 1.00 87.06 282 GLY A CA 1
ATOM 1773 C C . GLY A 1 282 ? -17.160 0.595 35.756 1.00 87.06 282 GLY A C 1
ATOM 1774 O O . GLY A 1 282 ? -17.915 0.501 36.720 1.00 87.06 282 GLY A O 1
ATOM 1775 N N . SER A 1 283 ? -17.547 0.273 34.522 1.00 90.19 283 SER A N 1
ATOM 1776 C CA . SER A 1 283 ? -18.876 -0.237 34.174 1.00 90.19 283 SER A CA 1
ATOM 1777 C C . SER A 1 283 ? -18.805 -1.569 33.427 1.00 90.19 283 SER A C 1
ATOM 1779 O O . SER A 1 283 ? -18.136 -1.674 32.401 1.00 90.19 283 SER A O 1
ATOM 1781 N N . SER A 1 284 ? -19.556 -2.576 33.868 1.00 90.12 284 SER A N 1
ATOM 1782 C CA . SER A 1 284 ? -19.674 -3.860 33.170 1.00 90.12 284 SER A CA 1
ATOM 1783 C C . SER A 1 284 ? -21.120 -4.254 32.898 1.00 90.12 284 SER A C 1
ATOM 1785 O O . SER A 1 284 ? -22.023 -4.034 33.709 1.00 90.12 284 SER A O 1
ATOM 1787 N N . THR A 1 285 ? -21.362 -4.828 31.720 1.00 88.69 285 THR A N 1
ATOM 1788 C CA . THR A 1 285 ? -22.683 -5.314 31.306 1.00 88.69 285 THR A CA 1
ATOM 1789 C C . THR A 1 285 ? -22.605 -6.717 30.720 1.00 88.69 285 THR A C 1
ATOM 1791 O O . THR A 1 285 ? -21.954 -6.923 29.703 1.00 88.69 285 THR A O 1
ATOM 1794 N N . GLY A 1 286 ? -23.358 -7.644 31.303 1.00 87.12 286 GLY A N 1
ATOM 1795 C CA . GLY A 1 286 ? -23.703 -8.959 30.766 1.00 87.12 286 GLY A CA 1
ATOM 1796 C C . GLY A 1 286 ? -23.877 -9.993 31.871 1.00 87.12 286 GLY A C 1
ATOM 1797 O O . GLY A 1 286 ? -23.906 -9.618 33.037 1.00 87.12 286 GLY A O 1
ATOM 1798 N N . ASN A 1 287 ? -24.094 -11.265 31.520 1.00 85.56 287 ASN A N 1
ATOM 1799 C CA . ASN A 1 287 ? -24.598 -12.275 32.463 1.00 85.56 287 ASN A CA 1
ATOM 1800 C C . ASN A 1 287 ? -23.831 -12.308 33.793 1.00 85.56 287 ASN A C 1
ATOM 1802 O O . ASN A 1 287 ? -24.479 -12.165 34.826 1.00 85.56 287 ASN A O 1
ATOM 1806 N N . ASP A 1 288 ? -22.503 -12.360 33.739 1.00 87.12 288 ASP A N 1
ATOM 1807 C CA . ASP A 1 288 ? -21.590 -12.449 34.882 1.00 87.12 288 ASP A CA 1
ATOM 1808 C C . ASP A 1 288 ? -20.702 -11.187 34.957 1.00 87.12 288 ASP A C 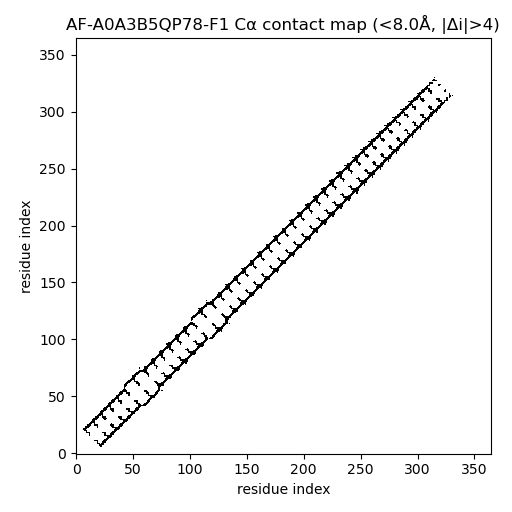1
ATOM 1810 O O . ASP A 1 288 ? -19.486 -11.251 35.148 1.00 87.12 288 ASP A O 1
ATOM 1814 N N . GLY A 1 289 ? -21.300 -10.011 34.729 1.00 85.25 289 GLY A N 1
ATOM 1815 C CA . GLY A 1 289 ? -20.579 -8.737 34.689 1.00 85.25 289 GLY A CA 1
ATOM 1816 C C . GLY A 1 289 ? -19.906 -8.373 36.022 1.00 85.25 289 GLY A C 1
ATOM 1817 O O . GLY A 1 289 ? -20.560 -8.353 37.062 1.00 85.25 289 GLY A O 1
ATOM 1818 N N . SER A 1 290 ? -18.619 -8.012 36.009 1.00 88.81 290 SER A N 1
ATOM 1819 C CA . SER A 1 290 ? -17.864 -7.580 37.194 1.00 88.81 290 SER A CA 1
ATOM 1820 C C . SER A 1 290 ? -17.287 -6.174 37.036 1.00 88.81 290 SER A C 1
ATOM 1822 O O . SER A 1 290 ? -16.735 -5.840 35.994 1.00 88.81 290 SER A O 1
ATOM 1824 N N . SER A 1 291 ? -17.435 -5.311 38.039 1.00 87.94 291 SER A N 1
ATOM 1825 C CA . SER A 1 291 ? -16.890 -3.949 38.017 1.00 87.94 291 SER A CA 1
ATOM 1826 C C . SER A 1 291 ? -16.142 -3.626 39.308 1.00 87.94 291 SER A C 1
ATOM 1828 O O . SER A 1 291 ? -16.706 -3.768 40.394 1.00 87.94 291 SER A O 1
ATOM 1830 N N . THR A 1 292 ? -14.909 -3.132 39.216 1.00 87.31 292 THR A N 1
ATOM 1831 C CA . THR A 1 292 ? -14.102 -2.728 40.376 1.00 87.31 292 THR A CA 1
ATOM 1832 C C . THR A 1 292 ? -13.668 -1.270 40.278 1.00 87.31 292 THR A C 1
ATOM 1834 O O . THR A 1 292 ? -13.008 -0.891 39.316 1.00 87.31 292 THR A O 1
ATOM 1837 N N . GLY A 1 293 ? -13.957 -0.485 41.315 1.00 85.69 293 GLY A N 1
ATOM 1838 C CA . GLY A 1 293 ? -13.408 0.852 41.555 1.00 85.69 293 GLY A CA 1
ATOM 1839 C C . GLY A 1 293 ? -14.377 1.764 42.298 1.00 85.69 293 GLY A C 1
ATOM 1840 O O . GLY A 1 293 ? -15.402 1.293 42.773 1.00 85.69 293 GLY A O 1
ATOM 1841 N N . ASN A 1 294 ? -14.035 3.043 42.485 1.00 84.25 294 ASN A N 1
ATOM 1842 C CA . ASN A 1 294 ? -14.762 3.926 43.411 1.00 84.25 294 ASN A CA 1
ATOM 1843 C C . ASN A 1 294 ? -16.279 3.942 43.170 1.00 84.25 294 ASN A C 1
ATOM 1845 O O . ASN A 1 294 ? -17.016 3.677 44.118 1.00 84.25 294 ASN A O 1
ATOM 1849 N N . ASP A 1 295 ? -16.694 4.136 41.922 1.00 85.12 295 ASP A N 1
ATOM 1850 C CA . ASP A 1 295 ? -18.080 4.229 41.462 1.00 85.12 295 ASP A CA 1
ATOM 1851 C C . ASP A 1 295 ? -18.413 3.058 40.510 1.00 85.12 295 ASP A C 1
ATOM 1853 O O . ASP A 1 295 ? -19.052 3.230 39.473 1.00 85.12 295 ASP A O 1
ATOM 1857 N N . GLY A 1 296 ? -17.932 1.850 40.836 1.00 82.81 296 GLY A N 1
ATOM 1858 C CA . GLY A 1 296 ? -18.117 0.660 40.001 1.00 82.81 296 GLY A CA 1
ATOM 1859 C C . GLY A 1 296 ? -19.590 0.267 39.801 1.00 82.81 296 GLY A C 1
ATOM 1860 O O . GLY A 1 296 ? -20.339 0.151 40.773 1.00 82.81 296 GLY A O 1
ATOM 1861 N N . SER A 1 297 ? -20.003 0.001 38.561 1.00 86.31 297 SER A N 1
ATOM 1862 C CA . SER A 1 297 ? -21.360 -0.434 38.211 1.00 86.31 297 SER A CA 1
ATOM 1863 C C . SER A 1 297 ? -21.366 -1.730 37.400 1.00 86.31 297 SER A C 1
ATOM 1865 O O . SER A 1 297 ? -20.723 -1.812 36.360 1.00 86.31 297 SER A O 1
ATOM 1867 N N . SER A 1 298 ? -22.167 -2.716 37.809 1.00 85.19 298 SER A N 1
ATOM 1868 C CA . SER A 1 298 ? -22.374 -3.960 37.051 1.00 85.19 298 SER A CA 1
ATOM 1869 C C . SER A 1 298 ? -23.855 -4.220 36.766 1.00 85.19 298 SER A C 1
ATOM 1871 O O . SER A 1 298 ? -24.730 -4.007 37.611 1.00 85.19 298 SER A O 1
ATOM 1873 N N . THR A 1 299 ? -24.154 -4.688 35.556 1.00 84.88 299 THR A N 1
ATOM 1874 C CA . THR A 1 299 ? -25.505 -5.093 35.135 1.00 84.88 299 THR A CA 1
ATOM 1875 C C . THR A 1 299 ? -25.453 -6.501 34.559 1.00 84.88 299 THR A C 1
ATOM 1877 O O . THR A 1 299 ? -24.763 -6.712 33.568 1.00 84.88 299 THR A O 1
ATOM 1880 N N . GLY A 1 300 ? -26.179 -7.455 35.141 1.00 82.38 300 GLY A N 1
ATOM 1881 C CA . GLY A 1 300 ? -26.083 -8.868 34.762 1.00 82.38 300 GLY A CA 1
ATOM 1882 C C . GLY A 1 300 ? -27.059 -9.771 35.493 1.00 82.38 300 GLY A C 1
ATOM 1883 O O . GLY A 1 300 ? -27.776 -9.301 36.361 1.00 82.38 300 GLY A O 1
ATOM 1884 N N . ASN A 1 301 ? -27.098 -11.067 35.185 1.00 80.31 301 ASN A N 1
ATOM 1885 C CA . ASN A 1 301 ? -27.810 -12.011 36.054 1.00 80.31 301 ASN A CA 1
ATOM 1886 C C . ASN A 1 301 ? -27.066 -12.136 37.390 1.00 80.31 301 ASN A C 1
ATOM 1888 O O . ASN A 1 301 ? -27.686 -11.929 38.434 1.00 80.31 301 ASN A O 1
ATOM 1892 N N . ASP A 1 302 ? -25.746 -12.308 37.314 1.00 82.88 302 ASP A N 1
ATOM 1893 C CA . ASP A 1 302 ? -24.816 -12.547 38.418 1.00 82.88 302 ASP A CA 1
ATOM 1894 C C . ASP A 1 302 ? -23.829 -11.364 38.550 1.00 82.88 302 ASP A C 1
ATOM 1896 O O . ASP A 1 302 ? -22.628 -11.523 38.763 1.00 82.88 302 ASP A O 1
ATOM 1900 N N . GLY A 1 303 ? -24.340 -10.137 38.380 1.00 79.81 303 GLY A N 1
ATOM 1901 C CA . GLY A 1 303 ? -23.528 -8.918 38.378 1.00 79.81 303 GLY A CA 1
ATOM 1902 C C . GLY A 1 303 ? -22.850 -8.627 39.726 1.00 79.81 303 GLY A C 1
ATOM 1903 O O . GLY A 1 303 ? -23.505 -8.622 40.773 1.00 79.81 303 GLY A O 1
ATOM 1904 N N . SER A 1 304 ? -21.554 -8.313 39.712 1.00 85.12 304 SER A N 1
ATOM 1905 C CA . SER A 1 304 ? -20.775 -7.983 40.909 1.00 85.12 304 SER A CA 1
ATOM 1906 C C . SER A 1 304 ? -20.067 -6.633 40.805 1.00 85.12 304 SER A C 1
ATOM 1908 O O . SER A 1 304 ? -19.361 -6.359 39.837 1.00 85.12 304 SER A O 1
ATOM 1910 N N . SER A 1 305 ? -20.220 -5.779 41.820 1.00 83.06 305 SER A N 1
ATOM 1911 C CA . SER A 1 305 ? -19.545 -4.477 41.885 1.00 83.06 305 SER A CA 1
ATOM 1912 C C . SER A 1 305 ? -18.824 -4.268 43.216 1.00 83.06 305 SER A C 1
ATOM 1914 O O . SER A 1 305 ? -19.461 -4.348 44.271 1.00 83.06 305 SER A O 1
ATOM 1916 N N . THR A 1 306 ? -17.546 -3.898 43.165 1.00 82.31 306 THR A N 1
ATOM 1917 C CA . THR A 1 306 ? -16.710 -3.619 44.344 1.00 82.31 306 THR A CA 1
ATOM 1918 C C . THR A 1 306 ? -16.211 -2.177 44.298 1.00 82.31 306 THR A C 1
ATOM 1920 O O . THR A 1 306 ? -15.515 -1.804 43.354 1.00 82.31 306 THR A O 1
ATOM 1923 N N . GLY A 1 307 ? -16.544 -1.360 45.303 1.00 78.88 307 GLY A N 1
ATOM 1924 C CA . GLY A 1 307 ? -16.258 0.077 45.262 1.00 78.88 307 GLY A CA 1
ATOM 1925 C C . GLY A 1 307 ? -16.736 0.873 46.465 1.00 78.88 307 GLY A C 1
ATOM 1926 O O . GLY A 1 307 ? -17.516 0.379 47.264 1.00 78.88 307 GLY A O 1
ATOM 1927 N N . ASN A 1 308 ? -16.332 2.137 46.600 1.00 77.75 308 ASN A N 1
ATOM 1928 C CA . ASN A 1 308 ? -16.883 3.004 47.651 1.00 77.75 308 ASN A CA 1
ATOM 1929 C C . ASN A 1 308 ? -18.400 3.208 47.478 1.00 77.75 308 ASN A C 1
ATOM 1931 O O . ASN A 1 308 ? -19.145 3.104 48.457 1.00 77.75 308 ASN A O 1
ATOM 1935 N N . ASP A 1 309 ? -18.833 3.408 46.234 1.00 79.19 309 ASP A N 1
ATOM 1936 C CA . ASP A 1 309 ? -20.212 3.587 45.783 1.00 79.19 309 ASP A CA 1
ATOM 1937 C C . ASP A 1 309 ? -20.618 2.502 44.757 1.00 79.19 309 ASP A C 1
ATOM 1939 O O . ASP A 1 309 ? -21.390 2.755 43.834 1.00 79.19 309 ASP A O 1
ATOM 1943 N N . GLY A 1 310 ? -20.124 1.270 44.943 1.00 74.50 310 GLY A N 1
ATOM 1944 C CA . GLY A 1 310 ? -20.423 0.135 44.063 1.00 74.50 310 GLY A CA 1
ATOM 1945 C C . GLY A 1 310 ? -21.924 -0.178 43.941 1.00 74.50 310 GLY A C 1
ATOM 1946 O O . GLY A 1 310 ? -22.632 -0.246 44.951 1.00 74.50 310 GLY A O 1
ATOM 1947 N N . SER A 1 311 ? -22.407 -0.399 42.715 1.00 80.94 311 SER A N 1
ATOM 1948 C CA . SER A 1 311 ? -23.794 -0.771 42.409 1.00 80.94 311 SER A CA 1
ATOM 1949 C C . SER A 1 311 ? -23.871 -1.966 41.458 1.00 80.94 311 SER A C 1
ATOM 1951 O O . SER A 1 311 ? -23.330 -1.929 40.358 1.00 80.94 311 SER A O 1
ATOM 1953 N N . SER A 1 312 ? -24.630 -2.997 41.829 1.00 80.50 312 SER A N 1
ATOM 1954 C CA . SER A 1 312 ? -24.944 -4.120 40.946 1.00 80.50 312 SER A CA 1
ATOM 1955 C C . SER A 1 312 ? -26.449 -4.258 40.740 1.00 80.50 312 SER A C 1
ATOM 1957 O O . SER A 1 312 ? -27.250 -4.076 41.662 1.00 80.50 312 SER A O 1
ATOM 1959 N N . THR A 1 313 ? -26.847 -4.549 39.503 1.00 77.44 313 THR A N 1
ATOM 1960 C CA . THR A 1 313 ? -28.246 -4.778 39.123 1.00 77.44 313 THR A CA 1
ATOM 1961 C C . THR A 1 313 ? -28.378 -6.120 38.415 1.00 77.44 313 THR A C 1
ATOM 1963 O O . THR A 1 313 ? -27.710 -6.361 37.413 1.00 77.44 313 THR A O 1
ATOM 1966 N N . GLY A 1 314 ? -29.219 -7.003 38.962 1.00 73.62 314 GLY A N 1
ATOM 1967 C CA . GLY A 1 314 ? -29.337 -8.381 38.496 1.00 73.62 314 GLY A CA 1
ATOM 1968 C C . GLY A 1 314 ? -30.269 -9.257 39.314 1.00 73.62 314 GLY A C 1
ATOM 1969 O O . GLY A 1 314 ? -30.784 -8.813 40.343 1.00 73.62 314 GLY A O 1
ATOM 1970 N N . ASN A 1 315 ? -30.475 -10.494 38.854 1.00 72.75 315 ASN A N 1
ATOM 1971 C CA . ASN A 1 315 ? -31.238 -11.497 39.602 1.00 72.75 315 ASN A CA 1
ATOM 1972 C C . ASN A 1 315 ? -30.517 -11.864 40.909 1.00 72.75 315 ASN A C 1
ATOM 1974 O O . ASN A 1 315 ? -31.158 -11.874 41.958 1.00 72.75 315 ASN A O 1
ATOM 1978 N N . ASP A 1 316 ? -29.194 -12.041 40.841 1.00 74.94 316 ASP A N 1
ATOM 1979 C CA . ASP A 1 316 ? -28.317 -12.451 41.945 1.00 74.94 316 ASP A CA 1
ATOM 1980 C C . ASP A 1 316 ? -27.203 -11.416 42.225 1.00 74.94 316 ASP A C 1
ATOM 1982 O O . ASP A 1 316 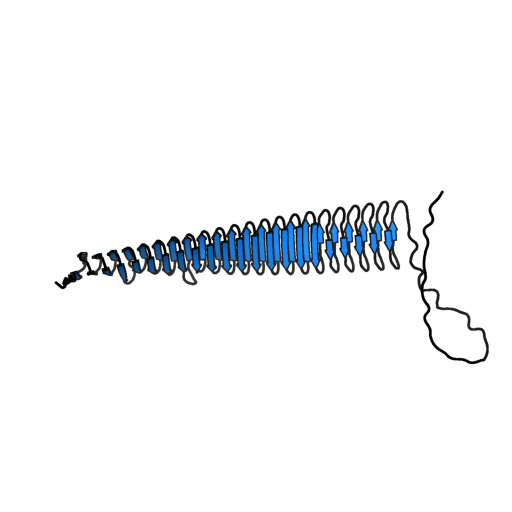? -26.129 -11.738 42.730 1.00 74.94 316 ASP A O 1
ATOM 1986 N N . GLY A 1 317 ? -27.459 -10.135 41.930 1.00 66.06 317 GLY A N 1
ATOM 1987 C CA . GLY A 1 317 ? -26.447 -9.077 42.018 1.00 66.06 317 GLY A CA 1
ATOM 1988 C C . GLY A 1 317 ? -25.847 -8.866 43.422 1.00 66.06 317 GLY A C 1
ATOM 1989 O O . GLY A 1 317 ? -26.571 -8.721 44.414 1.00 66.06 317 GLY A O 1
ATOM 1990 N N . SER A 1 318 ? -24.512 -8.770 43.511 1.00 72.31 318 SER A N 1
ATOM 1991 C CA . SER A 1 318 ? -23.768 -8.495 44.753 1.00 72.31 318 SER A CA 1
ATOM 1992 C C . SER A 1 318 ? -22.973 -7.188 44.673 1.00 72.31 318 SER A C 1
ATOM 1994 O O . SER A 1 318 ? -22.087 -7.049 43.837 1.00 72.31 318 SER A O 1
ATOM 1996 N N . GLY A 1 319 ? -23.303 -6.213 45.521 1.00 66.81 319 GLY A N 1
ATOM 1997 C CA . GLY A 1 319 ? -22.585 -4.940 45.612 1.00 66.81 319 GLY A CA 1
ATOM 1998 C C . GLY A 1 319 ? -21.896 -4.807 46.964 1.00 66.81 319 GLY A C 1
ATOM 1999 O O . GLY A 1 319 ? -22.571 -4.842 47.997 1.00 66.81 319 GLY A O 1
ATOM 2000 N N . GLU A 1 320 ? -20.573 -4.655 46.963 1.00 64.06 320 GLU A N 1
ATOM 2001 C CA . GLU A 1 320 ? -19.781 -4.374 48.160 1.00 64.06 320 GLU A CA 1
ATOM 2002 C C . GLU A 1 320 ? -19.278 -2.931 48.110 1.00 64.06 320 GLU A C 1
ATOM 2004 O O . GLU A 1 320 ? -18.369 -2.593 47.352 1.00 64.06 320 GLU A O 1
ATOM 2009 N N . GLY A 1 321 ? -19.899 -2.071 48.923 1.00 57.78 321 GLY A N 1
ATOM 2010 C CA . GLY A 1 321 ? -19.494 -0.681 49.049 1.00 57.78 321 GLY A CA 1
ATOM 2011 C C . GLY A 1 321 ? -19.995 0.006 50.305 1.00 57.78 321 GLY A C 1
ATOM 2012 O O . GLY A 1 321 ? -20.963 -0.420 50.938 1.00 57.78 321 GLY A O 1
ATOM 2013 N N . ASN A 1 322 ? -19.312 1.085 50.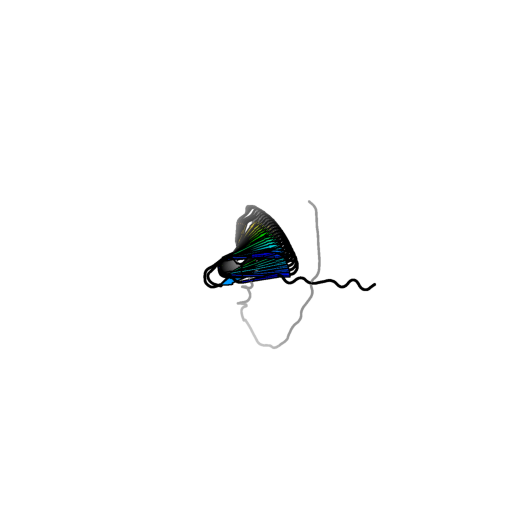682 1.00 54.00 322 ASN A N 1
ATOM 2014 C CA . ASN A 1 322 ? -19.480 1.735 51.978 1.00 54.00 322 ASN A CA 1
ATOM 2015 C C . ASN A 1 322 ? -20.846 2.414 52.161 1.00 54.00 322 ASN A C 1
ATOM 2017 O O . ASN A 1 322 ? -21.117 2.877 53.275 1.00 54.00 322 ASN A O 1
ATOM 2021 N N . LYS A 1 323 ? -21.717 2.498 51.132 1.00 47.06 323 LYS A N 1
ATOM 2022 C CA . LYS A 1 323 ? -22.996 3.217 51.280 1.00 47.06 323 LYS A CA 1
ATOM 2023 C C . LYS A 1 323 ? -24.305 2.646 50.739 1.00 47.06 323 LYS A C 1
ATOM 2025 O O . LYS A 1 323 ? -25.309 3.036 51.333 1.00 47.06 323 LYS A O 1
ATOM 2030 N N . ARG A 1 324 ? -24.433 1.776 49.728 1.00 47.72 324 ARG A N 1
ATOM 2031 C CA . ARG A 1 324 ? -25.791 1.371 49.271 1.00 47.72 324 ARG A CA 1
ATOM 2032 C C . ARG A 1 324 ? -25.859 -0.018 48.636 1.00 47.72 324 ARG A C 1
ATOM 2034 O O . ARG A 1 324 ? -25.402 -0.216 47.524 1.00 47.72 324 ARG A O 1
ATOM 2041 N N . LYS A 1 325 ? -26.573 -0.938 49.294 1.00 44.25 325 LYS A N 1
ATOM 2042 C CA . LYS A 1 325 ? -27.151 -2.128 48.655 1.00 44.25 325 LYS A CA 1
ATOM 2043 C C . LYS A 1 325 ? -28.487 -1.703 48.028 1.00 44.25 325 LYS A C 1
ATOM 2045 O O . LYS A 1 325 ? -29.419 -1.384 48.768 1.00 44.25 325 LYS A O 1
ATOM 2050 N N . CYS A 1 326 ? -28.586 -1.613 46.702 1.00 45.22 326 CYS A N 1
ATOM 2051 C CA . CYS A 1 326 ? -29.882 -1.389 46.049 1.00 45.22 326 CYS A CA 1
ATOM 2052 C C . CYS A 1 326 ? -30.738 -2.668 46.140 1.00 45.22 326 CYS A C 1
ATOM 2054 O O . CYS A 1 326 ? -30.191 -3.770 46.099 1.00 45.22 326 CYS A O 1
ATOM 2056 N N . PRO A 1 327 ? -32.066 -2.556 46.328 1.00 43.59 327 PRO A N 1
ATOM 2057 C CA . PRO A 1 327 ? -32.925 -3.723 46.478 1.00 43.59 327 PRO A CA 1
ATOM 2058 C C . PRO A 1 327 ? -32.986 -4.507 45.163 1.00 43.59 327 PRO A C 1
ATOM 2060 O O . PRO A 1 327 ? -33.262 -3.930 44.111 1.00 43.59 327 PRO A O 1
ATOM 2063 N N . ALA A 1 328 ? -32.753 -5.819 45.247 1.00 45.28 328 ALA A N 1
ATOM 2064 C CA . ALA A 1 328 ? -32.970 -6.755 44.151 1.00 45.28 328 ALA A CA 1
ATOM 2065 C C . ALA A 1 328 ? -34.381 -6.575 43.564 1.00 45.28 328 ALA A C 1
ATOM 2067 O O . ALA A 1 328 ? -35.346 -6.341 44.304 1.00 45.28 328 ALA A O 1
ATOM 2068 N N . ALA A 1 329 ? -34.506 -6.684 42.238 1.00 44.19 329 ALA A N 1
ATOM 2069 C CA . ALA A 1 329 ? -35.812 -6.725 41.592 1.00 44.19 329 ALA A CA 1
ATOM 2070 C C . ALA A 1 329 ? -36.644 -7.862 42.222 1.00 44.19 329 ALA A C 1
ATOM 2072 O O . ALA A 1 329 ? -36.095 -8.932 42.499 1.00 44.19 329 ALA A O 1
ATOM 2073 N N . PRO A 1 330 ? -37.944 -7.658 42.508 1.00 37.66 330 PRO A N 1
ATOM 2074 C CA . PRO A 1 330 ? -38.744 -8.679 43.169 1.00 37.66 330 PRO A CA 1
ATOM 2075 C C . PRO A 1 330 ? -38.742 -9.952 42.322 1.00 37.66 330 PRO A C 1
ATOM 2077 O O . PRO A 1 330 ? -39.204 -9.948 41.180 1.00 37.66 330 PRO A O 1
ATOM 2080 N N . SER A 1 331 ? -38.223 -11.041 42.891 1.00 37.56 331 SER A N 1
ATOM 2081 C CA . SER A 1 331 ? -38.258 -12.343 42.240 1.00 37.56 331 SER A CA 1
ATOM 2082 C C . SER A 1 331 ? -39.716 -12.727 41.976 1.00 37.56 331 SER A C 1
ATOM 2084 O O . SER A 1 331 ? -40.566 -12.715 42.869 1.00 37.56 331 SER A O 1
ATOM 2086 N N . LEU A 1 332 ? -40.024 -13.115 40.738 1.00 40.91 332 LEU A N 1
ATOM 2087 C CA . LEU A 1 332 ? -41.320 -13.683 40.340 1.00 40.91 332 LEU A CA 1
ATOM 2088 C C . LEU A 1 332 ? -41.538 -15.106 40.908 1.00 40.91 332 LEU A C 1
ATOM 2090 O O . LEU A 1 332 ? -42.272 -15.908 40.339 1.00 40.91 332 LEU A O 1
ATOM 2094 N N . SER A 1 333 ? -40.928 -15.434 42.050 1.00 38.19 333 SER A N 1
ATOM 2095 C CA . SER A 1 333 ? -41.039 -16.738 42.717 1.00 38.19 333 SER A CA 1
ATOM 2096 C C . SER A 1 333 ? -42.356 -16.916 43.497 1.00 38.19 333 SER A C 1
ATOM 2098 O O . SER A 1 333 ? -42.670 -18.010 43.959 1.00 38.19 333 SER A O 1
ATOM 2100 N N . GLY A 1 334 ? -43.176 -15.863 43.604 1.00 33.00 334 GLY A N 1
ATOM 2101 C CA . GLY A 1 334 ? -44.396 -15.832 44.419 1.00 33.00 334 GLY A CA 1
ATOM 2102 C C . GLY A 1 334 ? -45.698 -16.323 43.769 1.00 33.00 334 GLY A C 1
ATOM 2103 O O . GLY A 1 334 ? -46.752 -16.154 44.376 1.00 33.00 334 GLY A O 1
ATOM 2104 N N . LEU A 1 335 ? -45.682 -16.914 42.567 1.00 38.75 335 LEU A N 1
ATOM 2105 C CA . LEU A 1 335 ? -46.893 -17.455 41.917 1.00 38.75 335 LEU A CA 1
ATOM 2106 C C . LEU A 1 335 ? -46.874 -18.984 41.799 1.00 38.75 335 LEU A C 1
ATOM 2108 O O . LEU A 1 335 ? -47.161 -19.545 40.748 1.00 38.75 335 LEU A O 1
ATOM 2112 N N . SER A 1 336 ? -46.583 -19.693 42.887 1.00 40.91 336 SER A N 1
ATOM 2113 C CA . SER A 1 336 ? -47.006 -21.091 43.000 1.00 40.91 336 SER A CA 1
ATOM 2114 C C . SER A 1 336 ? -47.336 -21.422 44.449 1.00 40.91 336 SER A C 1
ATOM 2116 O O . SER A 1 336 ? -46.455 -21.740 45.237 1.00 40.91 336 SER A O 1
ATOM 2118 N N . SER A 1 337 ? -48.618 -21.266 44.802 1.00 41.91 337 SER A N 1
ATOM 2119 C CA . SER A 1 337 ? -49.364 -21.969 45.870 1.00 41.91 337 SER A CA 1
ATOM 2120 C C . SER A 1 337 ? -50.421 -21.048 46.492 1.00 41.91 337 SER A C 1
ATOM 2122 O O . SER A 1 337 ? -50.306 -20.621 47.637 1.00 41.91 337 SER A O 1
ATOM 2124 N N . LEU A 1 338 ? -51.485 -20.749 45.739 1.00 32.16 338 LEU A N 1
ATOM 2125 C CA . LEU A 1 338 ? -52.765 -20.393 46.357 1.00 32.16 338 LEU A CA 1
ATOM 2126 C C . LEU A 1 338 ? -53.506 -21.699 46.704 1.00 32.16 338 LEU A C 1
ATOM 2128 O O . LEU A 1 338 ? -53.515 -22.617 45.880 1.00 32.16 338 LEU A O 1
ATOM 2132 N N . PRO A 1 339 ? -54.122 -21.817 47.893 1.00 32.31 339 PRO A N 1
ATOM 2133 C CA . PRO A 1 339 ? -54.859 -23.012 48.279 1.00 32.31 339 PRO A CA 1
ATOM 2134 C C . PRO A 1 339 ? -56.150 -23.124 47.458 1.00 32.31 339 PRO A C 1
ATOM 2136 O O . PRO A 1 339 ? -56.964 -22.203 47.426 1.00 32.31 339 PRO A O 1
ATOM 2139 N N . VAL A 1 340 ? -56.366 -24.271 46.812 1.00 33.22 340 VAL A N 1
ATOM 2140 C CA . VAL A 1 340 ? -57.659 -24.608 46.199 1.00 33.22 340 VAL A CA 1
ATOM 2141 C C . VAL A 1 340 ? -58.595 -25.122 47.296 1.00 33.22 340 VAL A C 1
ATOM 2143 O O . VAL A 1 340 ? -58.577 -26.301 47.634 1.00 33.22 340 VAL A O 1
ATOM 2146 N N . ILE A 1 341 ? -59.417 -24.228 47.848 1.00 32.50 341 ILE A N 1
ATOM 2147 C CA . ILE A 1 341 ? -60.651 -24.536 48.592 1.00 32.50 341 ILE A CA 1
ATOM 2148 C C . ILE A 1 341 ? -61.638 -23.399 48.259 1.00 32.50 341 ILE A C 1
ATOM 2150 O O . ILE A 1 341 ? -61.348 -22.251 48.561 1.00 32.50 341 ILE A O 1
ATOM 2154 N N . GLY A 1 342 ? -62.799 -23.577 47.634 1.00 28.86 342 GLY A N 1
ATOM 2155 C CA . GLY A 1 342 ? -63.448 -24.750 47.076 1.00 28.86 342 GLY A CA 1
ATOM 2156 C C . GLY A 1 342 ? -64.778 -24.340 46.422 1.00 28.86 342 GLY A C 1
ATOM 2157 O O . GLY A 1 342 ? -65.347 -23.301 46.749 1.00 28.86 342 GLY A O 1
ATOM 2158 N N . GLY A 1 343 ? -65.274 -25.207 45.536 1.00 34.00 343 GLY A N 1
ATOM 2159 C CA . GLY A 1 343 ? -66.657 -25.218 45.060 1.00 34.00 343 GLY A CA 1
ATOM 2160 C C . GLY A 1 343 ? -66.874 -24.652 43.657 1.00 34.00 343 GLY A C 1
ATOM 2161 O O . GLY A 1 343 ? -66.440 -23.556 43.348 1.00 34.00 343 GLY A O 1
ATOM 2162 N N . ASN A 1 344 ? -67.561 -25.444 42.829 1.00 36.09 344 ASN A N 1
ATOM 2163 C CA . ASN A 1 344 ? -68.580 -25.037 41.857 1.00 36.09 344 ASN A CA 1
ATOM 2164 C C . ASN A 1 344 ? -68.626 -23.559 41.395 1.00 36.09 344 ASN A C 1
ATOM 2166 O O . ASN A 1 344 ? -68.749 -22.646 42.200 1.00 36.09 344 ASN A O 1
ATOM 2170 N N . GLN A 1 345 ? -68.814 -23.417 40.079 1.00 31.33 345 GLN A N 1
ATOM 2171 C CA . GLN A 1 345 ? -69.273 -22.248 39.307 1.00 31.33 345 GLN A CA 1
ATOM 2172 C C . GLN A 1 345 ? -68.220 -21.487 38.482 1.00 31.33 345 GLN A C 1
ATOM 2174 O O . GLN A 1 345 ? -67.517 -20.600 38.942 1.00 31.33 345 GLN A O 1
ATOM 2179 N N . SER A 1 346 ? -68.228 -21.856 37.195 1.00 36.03 346 SER A N 1
ATOM 2180 C CA . SER A 1 346 ? -68.333 -20.998 36.006 1.00 36.03 346 SER A CA 1
ATOM 2181 C C . SER A 1 346 ? -67.415 -19.785 35.834 1.00 36.03 346 SER A C 1
ATOM 2183 O O . SER A 1 346 ? -67.490 -18.816 36.579 1.00 36.03 346 SER A O 1
ATOM 2185 N N . GLY A 1 347 ? -66.802 -19.725 34.648 1.00 31.05 347 GLY A N 1
ATOM 2186 C CA . GLY A 1 347 ? -66.798 -18.478 33.879 1.00 31.05 347 GLY A CA 1
ATOM 2187 C C . GLY A 1 347 ? -65.441 -18.057 33.337 1.00 31.05 347 GLY A C 1
ATOM 2188 O O . GLY A 1 347 ? -64.622 -17.475 34.030 1.00 31.05 347 GLY A O 1
ATOM 2189 N N . ALA A 1 348 ? -65.243 -18.305 32.047 1.00 31.94 348 ALA A N 1
ATOM 2190 C CA . ALA A 1 348 ? -64.149 -17.786 31.240 1.00 31.94 348 ALA A CA 1
ATOM 2191 C C . ALA A 1 348 ? -64.169 -16.247 31.107 1.00 31.94 348 ALA A C 1
ATOM 2193 O O . ALA A 1 348 ? -65.250 -15.688 30.951 1.00 31.94 348 ALA A O 1
ATOM 2194 N N . ARG A 1 349 ? -62.991 -15.601 30.980 1.00 33.50 349 ARG A N 1
ATOM 2195 C CA . ARG A 1 349 ? -62.566 -14.767 29.816 1.00 33.50 349 ARG A CA 1
ATOM 2196 C C . ARG A 1 349 ? -61.501 -13.694 30.139 1.00 33.50 349 ARG A C 1
ATOM 2198 O O . ARG A 1 349 ? -61.728 -12.808 30.943 1.00 33.50 349 ARG A O 1
ATOM 2205 N N . ARG A 1 350 ? -60.424 -13.743 29.337 1.00 32.41 350 ARG A N 1
ATOM 2206 C CA . ARG A 1 350 ? -59.767 -12.694 28.506 1.00 32.41 350 ARG A CA 1
ATOM 2207 C C . ARG A 1 350 ? -59.522 -11.254 29.037 1.00 32.41 350 ARG A C 1
ATOM 2209 O O . ARG A 1 350 ? -60.462 -10.487 29.172 1.00 32.41 350 ARG A O 1
ATOM 2216 N N . LEU A 1 351 ? -58.223 -10.891 29.020 1.00 40.44 351 LEU A N 1
ATOM 2217 C CA . LEU A 1 351 ? -57.549 -9.674 28.480 1.00 40.44 351 LEU A CA 1
ATOM 2218 C C . LEU A 1 351 ? -58.084 -8.259 28.807 1.00 40.44 351 LEU A C 1
ATOM 2220 O O . LEU A 1 351 ? -59.145 -7.896 28.297 1.00 40.44 351 LEU A O 1
ATOM 2224 N N . ARG A 1 352 ? -57.230 -7.394 29.403 1.00 30.53 352 ARG A N 1
ATOM 2225 C CA . ARG A 1 352 ? -56.805 -6.088 28.823 1.00 30.53 352 ARG A CA 1
ATOM 2226 C C . ARG A 1 352 ? -55.747 -5.319 29.644 1.00 30.53 352 ARG A C 1
ATOM 2228 O O . ARG A 1 352 ? -55.703 -5.431 30.861 1.00 30.53 352 ARG A O 1
ATOM 2235 N N . GLU A 1 353 ? -54.950 -4.535 28.915 1.00 40.38 353 GLU A N 1
ATOM 2236 C CA . GLU A 1 353 ? -53.964 -3.516 29.324 1.00 40.38 353 GLU A CA 1
ATOM 2237 C C . GLU A 1 353 ? -54.552 -2.361 30.158 1.00 40.38 353 GLU A C 1
ATOM 2239 O O . GLU A 1 353 ? -55.734 -2.051 30.006 1.00 40.38 353 GLU A O 1
ATOM 2244 N N . ALA A 1 354 ? -53.703 -1.639 30.912 1.00 31.77 354 ALA A N 1
ATOM 2245 C CA . ALA A 1 354 ? -53.900 -0.215 31.228 1.00 31.77 354 ALA A CA 1
ATOM 2246 C C . ALA A 1 354 ? -52.609 0.500 31.717 1.00 31.77 354 ALA A C 1
ATOM 2248 O O . ALA A 1 354 ? -52.153 0.287 32.834 1.00 31.77 354 ALA A O 1
ATOM 2249 N N . THR A 1 355 ? -52.069 1.366 30.844 1.00 35.09 355 THR A N 1
ATOM 2250 C CA . THR A 1 355 ? -51.710 2.797 31.045 1.00 35.09 355 THR A CA 1
ATOM 2251 C C . THR A 1 355 ? -50.915 3.269 32.278 1.00 35.09 355 THR A C 1
ATOM 2253 O O . THR A 1 355 ? -51.349 3.116 33.415 1.00 35.09 355 THR A O 1
ATOM 2256 N N . GLY A 1 356 ? -49.815 3.997 32.025 1.00 30.48 356 GLY A N 1
ATOM 2257 C CA . GLY A 1 356 ? -48.994 4.689 33.033 1.00 30.48 356 GLY A CA 1
ATOM 2258 C C . GLY A 1 356 ? -49.544 6.020 33.563 1.00 30.48 356 GLY A C 1
ATOM 2259 O O . GLY A 1 356 ? -50.623 6.431 33.159 1.00 30.48 356 GLY A O 1
ATOM 2260 N N . SER A 1 357 ? -48.779 6.706 34.436 1.00 34.03 357 SER A N 1
ATOM 2261 C CA . SER A 1 357 ? -48.755 8.177 34.629 1.00 34.03 357 SER A CA 1
ATOM 2262 C C . SER A 1 357 ? -47.842 8.615 35.807 1.00 34.03 357 SER A C 1
ATOM 2264 O O . SER A 1 357 ? -48.082 8.235 36.944 1.00 34.03 357 SER A O 1
ATOM 2266 N N . LYS A 1 358 ? -46.855 9.476 35.494 1.00 34.69 358 LYS A N 1
ATOM 2267 C CA . LYS A 1 358 ? -46.428 10.752 36.140 1.00 34.69 358 LYS A CA 1
ATOM 2268 C C . LYS A 1 358 ? -45.985 10.881 37.627 1.00 34.69 358 LYS A C 1
ATOM 2270 O O . LYS A 1 358 ? -46.754 10.660 38.548 1.00 34.69 358 LYS A O 1
ATOM 2275 N N . PHE A 1 359 ? -44.832 11.574 37.749 1.00 31.97 359 PHE A N 1
ATOM 2276 C CA . PHE A 1 359 ? -44.447 12.687 38.662 1.00 31.97 359 PHE A CA 1
ATOM 2277 C C . PHE A 1 359 ? -44.275 12.460 40.182 1.00 31.97 359 PHE A C 1
ATOM 2279 O O . PHE A 1 359 ? -45.232 12.172 40.883 1.00 31.97 359 PHE A O 1
ATOM 2286 N N . SER A 1 360 ? -43.131 12.886 40.750 1.00 30.58 360 SER A N 1
ATOM 2287 C CA . SER A 1 360 ? -42.944 14.272 41.246 1.00 30.58 360 SER A CA 1
ATOM 2288 C C . SER A 1 360 ? -41.598 14.481 41.965 1.00 30.58 360 SER A C 1
ATOM 2290 O O . SER A 1 360 ? -41.191 13.679 42.799 1.00 30.58 360 SER A O 1
ATOM 2292 N N . ARG A 1 361 ? -40.959 15.635 41.712 1.00 40.44 361 ARG A N 1
ATOM 2293 C CA . ARG A 1 361 ? -39.927 16.237 42.578 1.00 40.44 361 ARG A CA 1
ATOM 2294 C C . ARG A 1 361 ? -40.520 16.573 43.952 1.00 40.44 361 ARG A C 1
ATOM 2296 O O . ARG A 1 361 ? -41.660 17.042 44.011 1.00 40.44 361 ARG A O 1
ATOM 2303 N N . LYS A 1 362 ? -39.713 16.489 45.015 1.00 33.19 362 LYS A N 1
ATOM 2304 C CA . LYS A 1 362 ? -39.859 17.360 46.192 1.00 33.19 362 LYS A CA 1
ATOM 2305 C C . LYS A 1 362 ? -38.528 17.537 46.929 1.00 33.19 362 LYS A C 1
ATOM 2307 O O . LYS A 1 362 ? -37.924 16.579 47.387 1.00 33.19 362 LYS A O 1
ATOM 2312 N N . THR A 1 363 ? -38.095 18.790 46.994 1.00 39.69 363 THR A N 1
ATOM 2313 C CA . THR A 1 363 ? -37.022 19.334 47.833 1.00 39.69 363 THR A CA 1
ATOM 2314 C C . THR A 1 363 ? -37.539 19.708 49.232 1.00 39.69 363 THR A C 1
ATOM 2316 O O . THR A 1 363 ? -38.730 19.987 49.364 1.00 39.69 363 THR A O 1
ATOM 2319 N N . HIS A 1 364 ? -36.590 19.871 50.170 1.00 41.28 364 HIS A N 1
ATOM 2320 C CA . HIS A 1 364 ? -36.641 20.409 51.552 1.00 41.28 364 HIS A CA 1
ATOM 2321 C C . HIS A 1 364 ? -36.908 19.396 52.682 1.00 41.28 364 HIS A C 1
ATOM 2323 O O . HIS A 1 364 ? -38.044 18.982 52.897 1.00 41.28 364 HIS A O 1
ATOM 2329 N N . SER A 1 365 ? -35.869 1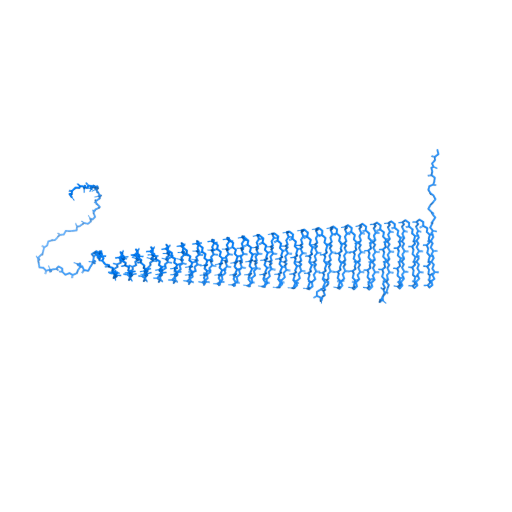9.061 53.456 1.00 40.66 365 SER A N 1
ATOM 2330 C CA . SER A 1 365 ? -35.403 19.795 54.649 1.00 40.66 365 SER A CA 1
ATOM 2331 C C . SER A 1 365 ? -33.918 19.514 54.867 1.00 40.66 365 SER A C 1
ATOM 2333 O O . SER A 1 365 ? -33.442 18.501 54.313 1.00 40.66 365 SER A O 1
#

Organism: Xiphophorus maculatus (NCBI:txid8083)

Sequence (365 aa):
GKRRTIFIYHSSTGNDGSSTGNDGSSTGNDGSSTGNDGSSTGNDGSSTGNDGSSTGNDGNDGSSTGNNGSSTGNDGSSTGNDGSSTGNDGSSTGNDGSSTGNDGSSTGNDGSSTGNHRNDGSSTGNDGSSTGNNGSSTGNNGSSTGNDGSSTGNDGSSTGNNGSSTGNDGSSTGNDGSSTGNDGSSTGNDGSSTGNDGSSTGNDGSSTGNDGSSTGNNGSSTGNNGSSTGNDGSSTGNDGSSTGNDGSSTGNNGSSTGNNGSSTGNDGSSTGNNGSSTGNNGSSTGNDGSSTGNDGSSTGNDGSSTGNDGSSTGNDGSGEGNKRKCPAAPSLSGLSSLPVIGGNQSGARRLREATGSKFSRKTHS

Foldseek 3Di:
DDDDDDQDEFEFEEQCFEFEGQQTEYEHQNTEFEHQQTEYEHCEFEFEHQHTEFEHDDAHEFEFEHQHTEFEYQQTEFEHQQTETEHQNTEFEHQNTETEHCETEFEHQNTEFEHDAVHEFEFEHQRTEFEYQQTEFEHQATEFEHQNTEFEHQATEFEHQQTEFEHQHTEFEHQNTEFEHQQTEFEHQNTEFEHQHTEFEHQQTEFEHQQTEFEHQQTEFEHQETEFEHQNTEFEHQNTEFEHQNTEFEHQCTEFEHQCTEFEHQNTEFEHQNTEFEHQCTEYEHACTEFEHANTEYEHQNTEFEHQNTYYAHVNYDYDHDDDDDDHDDPPPPPPDDDADDDDDDDDDDDDDDDDDDDDDDDDD

pLDDT: mean 78.45, std 19.05, range [28.86, 97.31]

Solvent-accessible surface area (backbone atoms only — not comparable to full-atom values): 13298 Å² total; per-residue (Å²): 137,81,85,77,84,79,83,60,76,28,75,25,77,39,65,70,7,59,13,70,27,58,43,3,31,7,34,19,46,46,2,31,6,38,22,47,40,4,32,7,37,18,34,41,4,33,6,36,22,46,40,4,34,10,32,18,46,98,85,24,36,3,33,5,38,16,48,39,4,32,8,29,16,35,45,2,32,5,37,23,44,42,3,32,9,33,21,45,43,4,31,6,35,21,45,42,3,32,8,35,21,36,40,5,31,7,34,23,45,40,3,31,9,33,16,36,88,88,28,33,4,32,7,35,20,46,44,4,32,9,28,12,28,45,2,30,6,36,18,47,40,4,32,9,33,22,45,46,3,30,6,35,23,45,40,4,32,8,34,18,48,40,4,32,6,34,20,44,41,4,32,8,33,23,45,41,4,32,6,34,22,45,41,4,32,8,33,20,45,41,3,31,7,34,20,45,43,4,32,10,34,21,46,44,3,31,6,35,22,47,42,5,32,8,33,16,49,40,3,31,6,34,16,49,39,3,31,9,34,24,44,42,2,32,6,35,24,47,44,2,29,8,33,21,47,46,2,30,6,33,15,48,44,1,30,8,33,16,49,44,1,29,7,34,23,45,46,1,29,8,33,16,49,44,1,29,6,35,14,48,45,1,28,10,32,25,46,47,1,29,7,34,26,46,48,1,29,8,34,20,45,50,1,29,6,38,22,54,56,5,37,31,43,30,84,62,38,43,42,48,41,84,73,52,78,72,81,66,69,83,72,85,76,81,83,79,82,79,84,93,76,82,79,90,83,86,83,90,82,84,91,85,89,82,84,89,84,86,89,80,91,84,86,90,132

Mean predicted aligned error: 14.21 Å

Radius of gyration: 37.59 Å; Cα contacts (8 Å, |Δi|>4): 1530; chains: 1; bounding box: 107×52×108 Å

Secondary structure (DSSP, 8-state):
--------EEEEESTT-EEESTEEEEEEEEEEEESSEEEEEEEEEEEEEEEEEEEE-TT--EEEEEEEEEEESSEEEEESSEEEEEEEEEEEESSEEEEEEEEEEEESSEEEEEE-TTS-EEEESSEEEEESTTEEEESSEEEEESSEEEEESSEEEEESSEEEEESSEEEEESSEEEEESSEEEEESSEEEEESSEEEEESSEEEEESSEEEEESTEEEEESTEEEEESSS-EEESSS-EEESSS-EEESTT-EEESTT-EEESSS-EEESTT-EEESTT-EEESTT-EEESTT-EEESSS-EEESTT-EEESSS-EEE-SS--PPPPPPGGG-S-----------------------------